Protein AF-0000000084494526 (afdb_homodimer)

Nearest PDB structures (foldseek):
  5gup-assembly1_V  TM=3.768E-01  e=6.529E+00  Sus scrofa
  5gup-assembly1_V  TM=3.031E-01  e=7.120E+00  Sus scrofa

Secondary structure (DSSP, 8-state):
----HHHHHHHHHHHHHHHHHHHHT-GGGGGG-SHHHHHHHHHHHHHHHHHHS--GGGHHHHHHHHHHHHHHHHTTT-TTS--SHHHHHHHHHHHHHHHHHHHS--HHHHHHHHHHHHHHHTHHHHHHHTTTTSHHHHHHHTTHHHHHHHHHHHHHH----/----HHHHHHHHHHHHHHHHHHHHT-GGGGGG-SHHHHHHHHHHHHHHHHHHS--GGGHHHHHHHHHHHHHHHHTTT-TTS--SHHHHHHHHHHHHHHHHHHHS--HHHHHHHHHHHHHHHTHHHHHHHTTTTSHHHHHHHTTHHHHHHHHHHHHHH----

Structure (mmCIF, N/CA/C/O backbone):
data_AF-0000000084494526-model_v1
#
loop_
_entity.id
_entity.type
_entity.pdbx_description
1 polymer 'LiaI-LiaF-like transmembrane region domain-containing protein'
#
loop_
_atom_site.group_PDB
_atom_site.id
_atom_site.type_symbol
_atom_site.label_atom_id
_atom_site.label_alt_id
_atom_site.label_comp_id
_atom_site.label_asym_id
_atom_site.label_entity_id
_atom_site.label_seq_id
_atom_site.pdbx_PDB_ins_code
_atom_site.Cartn_x
_atom_site.Cartn_y
_atom_site.Cartn_z
_atom_site.occupancy
_atom_site.B_iso_or_equiv
_atom_site.auth_seq_id
_atom_site.auth_comp_id
_atom_site.auth_asym_id
_atom_site.auth_atom_id
_atom_site.pdbx_PDB_model_num
ATOM 1 N N . MET A 1 1 ? -17.312 15.961 13.227 1 43.06 1 MET A N 1
ATOM 2 C CA . MET A 1 1 ? -16.453 15.031 12.492 1 43.06 1 MET A CA 1
ATOM 3 C C . MET A 1 1 ? -16.594 15.242 10.992 1 43.06 1 MET A C 1
ATOM 5 O O . MET A 1 1 ? -17.703 15.383 10.477 1 43.06 1 MET A O 1
ATOM 9 N N . LYS A 1 2 ? -15.609 15.711 10.227 1 54.38 2 LYS A N 1
ATOM 10 C CA . LYS A 1 2 ? -15.742 16.141 8.836 1 54.38 2 LYS A CA 1
ATOM 11 C C . LYS A 1 2 ? -16.391 15.062 7.984 1 54.38 2 LYS A C 1
ATOM 13 O O . LYS A 1 2 ? -16.5 13.906 8.406 1 54.38 2 LYS A O 1
ATOM 18 N N . ASN A 1 3 ? -16.828 15.312 6.707 1 66 3 ASN A N 1
ATOM 19 C CA . ASN A 1 3 ? -17.719 14.703 5.738 1 66 3 ASN A CA 1
ATOM 20 C C . ASN A 1 3 ? -17.266 13.305 5.344 1 66 3 ASN A C 1
ATOM 22 O O . ASN A 1 3 ? -16.609 13.133 4.312 1 66 3 ASN A O 1
ATOM 26 N N . GLN A 1 4 ? -17.391 12.359 6.367 1 81.81 4 GLN A N 1
ATOM 27 C CA . GLN A 1 4 ? -17.031 10.969 6.113 1 81.81 4 GLN A CA 1
ATOM 28 C C . GLN A 1 4 ? -18.109 10.273 5.281 1 81.81 4 GLN A C 1
ATOM 30 O O . GLN A 1 4 ? -18 9.086 4.98 1 81.81 4 GLN A O 1
ATOM 35 N N . ARG A 1 5 ? -19 11.016 4.902 1 83.75 5 ARG A N 1
ATOM 36 C CA . ARG A 1 5 ? -20.156 10.445 4.207 1 83.75 5 ARG A CA 1
ATOM 37 C C . ARG A 1 5 ? -19.75 9.867 2.855 1 83.75 5 ARG A C 1
ATOM 39 O O . ARG A 1 5 ? -20.172 8.773 2.488 1 83.75 5 ARG A O 1
ATOM 46 N N . PHE A 1 6 ? -18.969 10.641 2.25 1 84.31 6 PHE A N 1
ATOM 47 C CA . PHE A 1 6 ? -18.547 10.188 0.93 1 84.31 6 PHE A CA 1
ATOM 48 C C . PHE A 1 6 ? -17.656 8.945 1.038 1 84.31 6 PHE A C 1
ATOM 50 O O . PHE A 1 6 ? -17.781 8.016 0.237 1 84.31 6 PHE A O 1
ATOM 57 N N . PHE A 1 7 ? -16.828 8.93 2.027 1 91.69 7 PHE A N 1
ATOM 58 C CA . PHE A 1 7 ? -15.953 7.785 2.23 1 91.69 7 PHE A CA 1
ATOM 59 C C . PHE A 1 7 ? -16.75 6.523 2.52 1 91.69 7 PHE A C 1
ATOM 61 O O . PHE A 1 7 ? -16.562 5.496 1.867 1 91.69 7 PHE A O 1
ATOM 68 N N . LEU A 1 8 ? -17.688 6.609 3.371 1 89.25 8 LEU A N 1
ATOM 69 C CA . LEU A 1 8 ? -18.516 5.48 3.76 1 89.25 8 LEU A CA 1
ATOM 70 C C . LEU A 1 8 ? -19.391 5.023 2.594 1 89.25 8 LEU A C 1
ATOM 72 O O . LEU A 1 8 ? -19.562 3.82 2.377 1 89.25 8 LEU A O 1
ATOM 76 N N . GLY A 1 9 ? -19.891 6.016 1.988 1 91.19 9 GLY A N 1
ATOM 77 C CA . GLY A 1 9 ? -20.719 5.695 0.841 1 91.19 9 GLY A CA 1
ATOM 78 C C . GLY A 1 9 ? -19.984 4.914 -0.232 1 91.19 9 GLY A C 1
ATOM 79 O O . GLY A 1 9 ? -20.484 3.895 -0.714 1 91.19 9 GLY A O 1
ATOM 80 N N . ILE A 1 10 ? -18.828 5.312 -0.477 1 93.75 10 ILE A N 1
ATOM 81 C CA . ILE A 1 10 ? -18.031 4.676 -1.525 1 93.75 10 ILE A CA 1
ATOM 82 C C . ILE A 1 10 ? -17.641 3.266 -1.088 1 93.75 10 ILE A C 1
ATOM 84 O O . ILE A 1 10 ? -17.734 2.318 -1.871 1 93.75 10 ILE A O 1
ATOM 88 N N . ILE A 1 11 ? -17.234 3.117 0.102 1 94.12 11 ILE A N 1
ATOM 89 C CA . ILE A 1 11 ? -16.828 1.823 0.636 1 94.12 11 ILE A CA 1
ATOM 90 C C . ILE A 1 11 ? -18 0.852 0.601 1 94.12 11 ILE A C 1
ATOM 92 O O . ILE A 1 11 ? -17.875 -0.269 0.101 1 94.12 11 ILE A O 1
ATOM 96 N N . LEU A 1 12 ? -19.125 1.311 1.071 1 92.81 12 LEU A N 1
ATOM 97 C CA . LEU A 1 12 ? -20.281 0.445 1.183 1 92.81 12 LEU A CA 1
ATOM 98 C C . LEU A 1 12 ? -20.828 0.083 -0.197 1 92.81 12 LEU A C 1
ATOM 100 O O . LEU A 1 12 ? -21.094 -1.09 -0.478 1 92.81 12 LEU A O 1
ATOM 104 N N . ILE A 1 13 ? -20.922 1.037 -1.001 1 94.81 13 ILE A N 1
ATOM 105 C CA . ILE A 1 13 ? -21.422 0.79 -2.348 1 94.81 13 ILE A CA 1
ATOM 106 C C . ILE A 1 13 ? -20.422 -0.072 -3.119 1 94.81 13 ILE A C 1
ATOM 108 O O . ILE A 1 13 ? -20.812 -1.016 -3.811 1 94.81 13 ILE A O 1
ATOM 112 N N . GLY A 1 14 ? -19.188 0.248 -3.014 1 95.94 14 GLY A N 1
ATOM 113 C CA . GLY A 1 14 ? -18.156 -0.516 -3.697 1 95.94 14 GLY A CA 1
ATOM 114 C C . GLY A 1 14 ? -18.109 -1.974 -3.277 1 95.94 14 GLY A C 1
ATOM 115 O O . GLY A 1 14 ? -18.109 -2.869 -4.125 1 95.94 14 GLY A O 1
ATOM 116 N N . PHE A 1 15 ? -18.047 -2.207 -1.989 1 93.81 15 PHE A N 1
ATOM 117 C CA . PHE A 1 15 ? -18.016 -3.572 -1.474 1 93.81 15 PHE A CA 1
ATOM 118 C C . PHE A 1 15 ? -19.328 -4.297 -1.804 1 93.81 15 PHE A C 1
ATOM 120 O O . PHE A 1 15 ? -19.297 -5.473 -2.18 1 93.81 15 PHE A O 1
ATOM 127 N N . GLY A 1 16 ? -20.422 -3.648 -1.637 1 92.44 16 GLY A N 1
ATOM 128 C CA . GLY A 1 16 ? -21.703 -4.238 -1.999 1 92.44 16 GLY A CA 1
ATOM 129 C C . GLY A 1 16 ? -21.766 -4.656 -3.455 1 92.44 16 GLY A C 1
ATOM 130 O O . GLY A 1 16 ? -22.203 -5.766 -3.768 1 92.44 16 GLY A O 1
ATOM 131 N N . ALA A 1 17 ? -21.391 -3.756 -4.297 1 94.69 17 ALA A N 1
ATOM 132 C CA . ALA A 1 17 ? -21.391 -4.059 -5.727 1 94.69 17 ALA A CA 1
ATOM 133 C C . ALA A 1 17 ? -20.453 -5.223 -6.035 1 94.69 17 ALA A C 1
ATOM 135 O O . ALA A 1 17 ? -20.781 -6.094 -6.848 1 94.69 17 ALA A O 1
ATOM 136 N N . TYR A 1 18 ? -19.344 -5.23 -5.379 1 94.12 18 TYR A N 1
ATOM 137 C CA . TYR A 1 18 ? -18.375 -6.297 -5.559 1 94.12 18 TYR A CA 1
ATOM 138 C C . TYR A 1 18 ? -18.969 -7.652 -5.199 1 94.12 18 TYR A C 1
ATOM 140 O O . TYR A 1 18 ? -18.938 -8.586 -6.008 1 94.12 18 TYR A O 1
ATOM 148 N N . PHE A 1 19 ? -19.516 -7.766 -4.074 1 89.94 19 PHE A N 1
ATOM 149 C CA . PHE A 1 19 ? -20.016 -9.047 -3.607 1 89.94 19 PHE A CA 1
ATOM 150 C C . PHE A 1 19 ? -21.266 -9.445 -4.367 1 89.94 19 PHE A C 1
ATOM 152 O O . PHE A 1 19 ? -21.5 -10.633 -4.625 1 89.94 19 PHE A O 1
ATOM 159 N N . TYR A 1 20 ? -22.062 -8.453 -4.738 1 90.81 20 TYR A N 1
ATOM 160 C CA . TYR A 1 20 ? -23.25 -8.734 -5.539 1 90.81 20 TYR A CA 1
ATOM 161 C C . TYR A 1 20 ? -22.875 -9.312 -6.895 1 90.81 20 TYR A C 1
ATOM 163 O O . TYR A 1 20 ? -23.422 -10.32 -7.324 1 90.81 20 TYR A O 1
ATOM 171 N N . LEU A 1 21 ? -21.922 -8.766 -7.512 1 92.19 21 LEU A N 1
ATOM 172 C CA . LEU A 1 21 ? -21.469 -9.227 -8.82 1 92.19 21 LEU A CA 1
ATOM 173 C C . LEU A 1 21 ? -20.766 -10.57 -8.719 1 92.19 21 LEU A C 1
ATOM 175 O O . LEU A 1 21 ? -20.859 -11.398 -9.633 1 92.19 21 LEU A O 1
ATOM 179 N N . GLU A 1 22 ? -20.078 -10.742 -7.68 1 90.19 22 GLU A N 1
ATOM 180 C CA . GLU A 1 22 ? -19.391 -12.016 -7.465 1 90.19 22 GLU A CA 1
ATOM 181 C C . GLU A 1 22 ? -20.391 -13.164 -7.387 1 90.19 22 GLU A C 1
ATOM 183 O O . GLU A 1 22 ? -20.141 -14.25 -7.914 1 90.19 22 GLU A O 1
ATOM 188 N N . GLN A 1 23 ? -21.484 -12.938 -6.797 1 86.69 23 GLN A N 1
ATOM 189 C CA . GLN A 1 23 ? -22.516 -13.961 -6.637 1 86.69 23 GLN A CA 1
ATOM 190 C C . GLN A 1 23 ? -23.266 -14.211 -7.949 1 86.69 23 GLN A C 1
ATOM 192 O O . GLN A 1 23 ? -23.828 -15.289 -8.156 1 86.69 23 GLN A O 1
ATOM 197 N N . SER A 1 24 ? -23.297 -13.203 -8.844 1 88.06 24 SER A N 1
ATOM 198 C CA . SER A 1 24 ? -24.016 -13.328 -10.117 1 88.06 24 SER A CA 1
ATOM 199 C C . SER A 1 24 ? -23.297 -14.281 -11.055 1 88.06 24 SER A C 1
ATOM 201 O O . SER A 1 24 ? -23.859 -14.719 -12.062 1 88.06 24 SER A O 1
ATOM 203 N N . ASN A 1 25 ? -22.125 -14.664 -10.75 1 88.12 25 ASN A N 1
ATOM 204 C CA . ASN A 1 25 ? -21.344 -15.664 -11.469 1 88.12 25 ASN A CA 1
ATOM 205 C C . ASN A 1 25 ? -21.203 -15.305 -12.945 1 88.12 25 ASN A C 1
ATOM 207 O O . ASN A 1 25 ? -21.391 -16.156 -13.812 1 88.12 25 ASN A O 1
ATOM 211 N N . ILE A 1 26 ? -21.062 -14.102 -13.211 1 90.31 26 ILE A N 1
ATOM 212 C CA . ILE A 1 26 ? -20.766 -13.664 -14.57 1 90.31 26 ILE A CA 1
ATOM 213 C C . ILE A 1 26 ? -19.328 -14.07 -14.945 1 90.31 26 ILE A C 1
ATOM 215 O O . ILE A 1 26 ? -18.375 -13.602 -14.336 1 90.31 26 ILE A O 1
ATOM 219 N N . PRO A 1 27 ? -19.156 -14.859 -15.961 1 91.25 27 PRO A N 1
ATOM 220 C CA . PRO A 1 27 ? -17.859 -15.461 -16.281 1 91.25 27 PRO A CA 1
ATOM 221 C C . PRO A 1 27 ? -16.781 -14.422 -16.578 1 91.25 27 PRO A C 1
ATOM 223 O O . PRO A 1 27 ? -15.648 -14.539 -16.125 1 91.25 27 PRO A O 1
ATOM 226 N N . VAL A 1 28 ? -17.094 -13.406 -17.344 1 89.75 28 VAL A N 1
ATOM 227 C CA . VAL A 1 28 ? -16.125 -12.414 -17.797 1 89.75 28 VAL A CA 1
ATOM 228 C C . VAL A 1 28 ? -15.57 -11.648 -16.594 1 89.75 28 VAL A C 1
ATOM 230 O O . VAL A 1 28 ? -14.43 -11.18 -16.609 1 89.75 28 VAL A O 1
ATOM 233 N N . LEU A 1 29 ? -16.281 -11.602 -15.445 1 91.38 29 LEU A N 1
ATOM 234 C CA . LEU A 1 29 ? -15.906 -10.797 -14.289 1 91.38 29 LEU A CA 1
ATOM 235 C C . LEU A 1 29 ? -15.25 -11.656 -13.219 1 91.38 29 LEU A C 1
ATOM 237 O O . LEU A 1 29 ? -14.672 -11.133 -12.266 1 91.38 29 LEU A O 1
ATOM 241 N N . GLN A 1 30 ? -15.172 -12.898 -13.43 1 88.94 30 GLN A N 1
ATOM 242 C CA . GLN A 1 30 ? -14.742 -13.836 -12.398 1 88.94 30 GLN A CA 1
ATOM 243 C C . GLN A 1 30 ? -13.281 -13.602 -12.016 1 88.94 30 GLN A C 1
ATOM 245 O O . GLN A 1 30 ? -12.938 -13.648 -10.828 1 88.94 30 GLN A O 1
ATOM 250 N N . PRO A 1 31 ? -12.484 -13.211 -12.984 1 88.88 31 PRO A N 1
ATOM 251 C CA . PRO A 1 31 ? -11.078 -13.023 -12.625 1 88.88 31 PRO A CA 1
ATOM 252 C C . PRO A 1 31 ? -10.844 -11.781 -11.766 1 88.88 31 PRO A C 1
ATOM 254 O O . PRO A 1 31 ? -9.789 -11.641 -11.156 1 88.88 31 PRO A O 1
ATOM 257 N N . TYR A 1 32 ? -11.781 -10.984 -11.68 1 90.94 32 TYR A N 1
ATOM 258 C CA . TYR A 1 32 ? -11.617 -9.695 -11.016 1 90.94 32 TYR A CA 1
ATOM 259 C C . TYR A 1 32 ? -12.148 -9.742 -9.594 1 90.94 32 TYR A C 1
ATOM 261 O O . TYR A 1 32 ? -12.016 -8.773 -8.836 1 90.94 32 TYR A O 1
ATOM 269 N N . PHE A 1 33 ? -12.664 -10.852 -9.203 1 90.69 33 PHE A N 1
ATOM 270 C CA . PHE A 1 33 ? -13.164 -10.984 -7.84 1 90.69 33 PHE A CA 1
ATOM 271 C C . PHE A 1 33 ? -12.078 -11.523 -6.914 1 90.69 33 PHE A C 1
ATOM 273 O O . PHE A 1 33 ? -12.219 -12.617 -6.352 1 90.69 33 PHE A O 1
ATOM 280 N N . THR A 1 34 ? -11.031 -10.766 -6.82 1 89.88 34 THR A N 1
ATOM 281 C CA . THR A 1 34 ? -9.867 -11.047 -5.98 1 89.88 34 THR A CA 1
ATOM 282 C C . THR A 1 34 ? -9.547 -9.852 -5.09 1 89.88 34 THR A C 1
ATOM 284 O O . THR A 1 34 ? -10.211 -8.82 -5.156 1 89.88 34 THR A O 1
ATOM 287 N N . TRP A 1 35 ? -8.57 -10 -4.27 1 89.44 35 TRP A N 1
ATOM 288 C CA . TRP A 1 35 ? -8.25 -9.016 -3.234 1 89.44 35 TRP A CA 1
ATOM 289 C C . TRP A 1 35 ? -7.844 -7.684 -3.854 1 89.44 35 TRP A C 1
ATOM 291 O O . TRP A 1 35 ? -8.172 -6.621 -3.32 1 89.44 35 TRP A O 1
ATOM 301 N N . PRO A 1 36 ? -7.211 -7.602 -4.945 1 94.62 36 PRO A N 1
ATOM 302 C CA . PRO A 1 36 ? -6.82 -6.309 -5.512 1 94.62 36 PRO A CA 1
ATOM 303 C C . PRO A 1 36 ? -8.023 -5.41 -5.816 1 94.62 36 PRO A C 1
ATOM 305 O O . PRO A 1 36 ? -7.922 -4.188 -5.711 1 94.62 36 PRO A O 1
ATOM 308 N N . SER A 1 37 ? -9.133 -6.008 -6.238 1 95.44 37 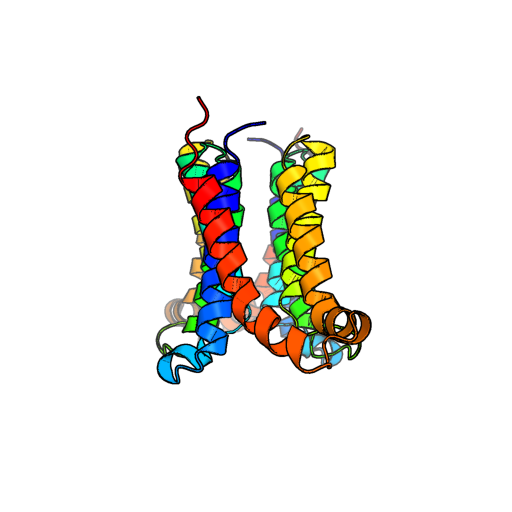SER A N 1
ATOM 309 C CA . SER A 1 37 ? -10.328 -5.23 -6.535 1 95.44 37 SER A CA 1
ATOM 310 C C . SER A 1 37 ? -10.828 -4.492 -5.297 1 95.44 37 SER A C 1
ATOM 312 O O . SER A 1 37 ? -11.25 -3.336 -5.387 1 95.44 37 SER A O 1
ATOM 314 N N . LEU A 1 38 ? -10.75 -5.105 -4.223 1 94.31 38 LEU A N 1
ATOM 315 C CA . LEU A 1 38 ? -11.188 -4.484 -2.979 1 94.31 38 LEU A CA 1
ATOM 316 C C . LEU A 1 38 ? -10.242 -3.369 -2.559 1 94.31 38 LEU A C 1
ATOM 318 O O . LEU A 1 38 ? -10.672 -2.352 -2.012 1 94.31 38 LEU A O 1
ATOM 322 N N . LEU A 1 39 ? -9.008 -3.586 -2.812 1 95.56 39 LEU A N 1
ATOM 323 C CA . LEU A 1 39 ? -8.023 -2.541 -2.549 1 95.56 39 LEU A CA 1
ATOM 324 C C . LEU A 1 39 ? -8.32 -1.297 -3.379 1 95.56 39 LEU A C 1
ATOM 326 O O . LEU A 1 39 ? -8.203 -0.173 -2.883 1 95.56 39 LEU A O 1
ATOM 330 N N . ILE A 1 40 ? -8.68 -1.546 -4.598 1 97.44 40 ILE A N 1
ATOM 331 C CA . ILE A 1 40 ? -9 -0.436 -5.492 1 97.44 40 ILE A CA 1
ATOM 332 C C . ILE A 1 40 ? -10.203 0.332 -4.957 1 97.44 40 ILE A C 1
ATOM 334 O O . ILE A 1 40 ? -10.203 1.564 -4.938 1 97.44 40 ILE A O 1
ATOM 338 N N . ILE A 1 41 ? -11.164 -0.347 -4.488 1 96.94 41 ILE A N 1
ATOM 339 C CA . ILE A 1 41 ? -12.359 0.284 -3.938 1 96.94 41 ILE A CA 1
ATOM 340 C C . ILE A 1 41 ? -11.977 1.173 -2.756 1 96.94 41 ILE A C 1
ATOM 342 O O . ILE A 1 41 ? -12.383 2.334 -2.688 1 96.94 41 ILE A O 1
ATOM 346 N N . ILE A 1 42 ? -11.188 0.636 -1.863 1 96.69 42 ILE A N 1
ATOM 347 C CA . ILE A 1 42 ? -10.75 1.382 -0.689 1 96.69 42 ILE A CA 1
ATOM 348 C C . ILE A 1 42 ? -9.898 2.574 -1.126 1 96.69 42 ILE A C 1
ATOM 350 O O . ILE A 1 42 ? -10.062 3.682 -0.608 1 96.69 42 ILE A O 1
ATOM 354 N N . GLY A 1 43 ? -9.016 2.338 -2.041 1 97.94 43 GLY A N 1
ATOM 355 C CA . GLY A 1 43 ? -8.172 3.404 -2.555 1 97.94 43 GLY A CA 1
ATOM 356 C C . GLY A 1 43 ? -8.961 4.551 -3.16 1 97.94 43 GLY A C 1
ATOM 357 O O . GLY A 1 43 ? -8.664 5.719 -2.902 1 97.94 43 GLY A O 1
ATOM 358 N N . VAL A 1 44 ? -9.922 4.238 -3.934 1 97.56 44 VAL A N 1
ATOM 359 C CA . VAL A 1 44 ? -10.773 5.25 -4.555 1 97.56 44 VAL A CA 1
ATOM 360 C C . VAL A 1 44 ? -11.508 6.039 -3.477 1 97.56 44 VAL A C 1
ATOM 362 O O . VAL A 1 44 ? -11.656 7.258 -3.584 1 97.56 44 VAL A O 1
ATOM 365 N N . ALA A 1 45 ? -11.945 5.348 -2.461 1 96.19 45 ALA A N 1
ATOM 366 C CA . ALA A 1 45 ? -12.602 6.027 -1.347 1 96.19 45 ALA A CA 1
ATOM 367 C C . ALA A 1 45 ? -11.656 7.031 -0.688 1 96.19 45 ALA A C 1
ATOM 369 O O . ALA A 1 45 ? -12.055 8.164 -0.393 1 96.19 45 ALA A O 1
ATOM 370 N N . PHE A 1 46 ? -10.461 6.621 -0.551 1 96.75 46 PHE A N 1
ATOM 371 C CA . PHE A 1 46 ? -9.469 7.512 0.044 1 96.75 46 PHE A CA 1
ATOM 372 C C . PHE A 1 46 ? -9.195 8.703 -0.867 1 96.75 46 PHE A C 1
ATOM 374 O O . PHE A 1 46 ? -9.016 9.828 -0.391 1 96.75 46 PHE A O 1
ATOM 381 N N . LEU A 1 47 ? -9.133 8.43 -2.131 1 96.94 47 LEU A N 1
ATOM 382 C CA . LEU A 1 47 ? -8.883 9.508 -3.078 1 96.94 47 LEU A CA 1
ATOM 383 C C . LEU A 1 47 ? -10.023 10.523 -3.062 1 96.94 47 LEU A C 1
ATOM 385 O O . LEU A 1 47 ? -9.781 11.734 -3.125 1 96.94 47 LEU A O 1
ATOM 389 N N . PHE A 1 48 ? -11.156 10.031 -2.98 1 94.62 48 PHE A N 1
ATOM 390 C CA . PHE A 1 48 ? -12.297 10.93 -2.895 1 94.62 48 PHE A CA 1
ATOM 391 C C . PHE A 1 48 ? -12.266 11.719 -1.59 1 94.62 48 PHE A C 1
ATOM 393 O O . PHE A 1 48 ? -12.625 12.898 -1.562 1 94.62 48 PHE A O 1
ATOM 400 N N . GLN A 1 49 ? -11.867 11.023 -0.555 1 91.5 49 GLN A N 1
ATOM 401 C CA . GLN A 1 49 ? -11.727 11.719 0.721 1 91.5 49 GLN A CA 1
ATOM 402 C C . GLN A 1 49 ? -10.656 12.805 0.639 1 91.5 49 GLN A C 1
ATOM 404 O O . GLN A 1 49 ? -10.844 13.906 1.168 1 91.5 49 GLN A O 1
ATOM 409 N N . GLY A 1 50 ? -9.594 12.516 0.029 1 93.5 50 GLY A N 1
ATOM 410 C CA . GLY A 1 50 ? -8.5 13.461 -0.124 1 93.5 50 GLY A CA 1
ATOM 411 C C . GLY A 1 50 ? -8.875 14.695 -0.92 1 93.5 50 GLY A C 1
ATOM 412 O O . GLY A 1 50 ? -8.719 15.82 -0.443 1 93.5 50 GLY A O 1
ATOM 413 N N . TYR A 1 51 ? -9.438 14.477 -2.074 1 94.31 51 TYR A N 1
ATOM 414 C CA . TYR A 1 51 ? -9.727 15.594 -2.965 1 94.31 51 TYR A CA 1
ATOM 415 C C . TYR A 1 51 ? -11.094 16.188 -2.654 1 94.31 51 TYR A C 1
ATOM 417 O O . TYR A 1 51 ? -11.258 17.422 -2.648 1 94.31 51 TYR A O 1
ATOM 425 N N . GLY A 1 52 ? -12.039 15.438 -2.379 1 90.81 52 GLY A N 1
ATOM 426 C CA . GLY A 1 52 ? -13.398 15.891 -2.16 1 90.81 52 GLY A CA 1
ATOM 427 C C . GLY A 1 52 ? -13.609 16.516 -0.796 1 90.81 52 GLY A C 1
ATOM 428 O O . GLY A 1 52 ? -14.258 17.562 -0.682 1 90.81 52 GLY A O 1
ATOM 429 N N . ALA A 1 53 ? -13.102 15.883 0.255 1 89.25 53 ALA A N 1
ATOM 430 C CA . ALA A 1 53 ? -13.266 16.375 1.618 1 89.25 53 ALA A CA 1
ATOM 431 C C . ALA A 1 53 ? -12.055 17.203 2.045 1 89.25 53 ALA A C 1
ATOM 433 O O . ALA A 1 53 ? -11.922 17.562 3.217 1 89.25 53 ALA A O 1
ATOM 434 N N . LYS A 1 54 ? -11.094 17.344 1.139 1 92.44 54 LYS A N 1
ATOM 435 C CA . LYS A 1 54 ? -9.914 18.172 1.323 1 92.44 54 LYS A CA 1
ATOM 436 C C . LYS A 1 54 ? -9.031 17.641 2.447 1 92.44 54 LYS A C 1
ATOM 438 O O . LYS A 1 54 ? -8.406 18.422 3.172 1 92.44 54 LYS A O 1
ATOM 443 N N . GLU A 1 55 ? -9.172 16.359 2.744 1 91.81 55 GLU A N 1
ATOM 444 C CA . GLU A 1 55 ? -8.195 15.68 3.596 1 91.81 55 GLU A CA 1
ATOM 445 C C . GLU A 1 55 ? -7.012 15.164 2.781 1 91.81 55 GLU A C 1
ATOM 447 O O . GLU A 1 55 ? -6.895 13.961 2.537 1 91.81 55 GLU A O 1
ATOM 452 N N . TYR A 1 56 ? -6.176 16.016 2.527 1 94.38 56 TYR A N 1
ATOM 453 C CA . TYR A 1 56 ? -5.191 15.836 1.468 1 94.38 56 TYR A CA 1
ATOM 454 C C . TYR A 1 56 ? -4.211 14.719 1.823 1 94.38 56 TYR A C 1
ATOM 456 O O . TYR A 1 56 ? -3.654 14.07 0.936 1 94.38 56 TYR A O 1
ATOM 464 N N . HIS A 1 57 ? -4.074 14.406 3.07 1 93.19 57 HIS A N 1
ATOM 465 C CA . HIS A 1 57 ? -3.152 13.352 3.469 1 93.19 57 HIS A CA 1
ATOM 466 C C . HIS A 1 57 ? -3.713 11.977 3.137 1 93.19 57 HIS A C 1
ATOM 468 O O . HIS A 1 57 ? -2.99 10.977 3.184 1 93.19 57 HIS A O 1
ATOM 474 N N . ALA A 1 58 ? -4.953 11.969 2.697 1 94.5 58 ALA A N 1
ATOM 475 C CA . ALA A 1 58 ? -5.578 10.719 2.273 1 94.5 58 ALA A CA 1
ATOM 476 C C . ALA A 1 58 ? -5.207 10.383 0.832 1 94.5 58 ALA A C 1
ATOM 478 O O . ALA A 1 58 ? -5.441 9.266 0.37 1 94.5 58 ALA A O 1
ATOM 479 N N . ILE A 1 59 ? -4.547 11.242 0.195 1 97.06 59 ILE A N 1
ATOM 480 C CA . ILE A 1 59 ? -4.203 11.062 -1.211 1 97.06 59 ILE A CA 1
ATOM 481 C C . ILE A 1 59 ? -3.139 9.977 -1.348 1 97.06 59 ILE A C 1
ATOM 483 O O . ILE A 1 59 ? -3.25 9.094 -2.201 1 97.06 59 ILE A O 1
ATOM 487 N N . LEU A 1 60 ? -2.188 10 -0.46 1 97.12 60 LEU A N 1
ATOM 488 C CA . LEU A 1 60 ? -1.089 9.047 -0.56 1 97.12 60 LEU A CA 1
ATOM 489 C C . LEU A 1 60 ? -1.587 7.625 -0.351 1 97.12 60 LEU A C 1
ATOM 491 O O . LEU A 1 60 ? -1.389 6.762 -1.209 1 97.12 60 LEU A O 1
ATOM 495 N N . PRO A 1 61 ? -2.307 7.355 0.716 1 96.62 61 PRO A N 1
ATOM 496 C CA . PRO A 1 61 ? -2.82 5.988 0.838 1 96.62 61 PRO A CA 1
ATOM 497 C C . PRO A 1 61 ? -3.799 5.625 -0.275 1 96.62 61 PRO A C 1
ATOM 499 O O . PRO A 1 61 ? -3.855 4.469 -0.699 1 96.62 61 PRO A O 1
ATOM 502 N N . GLY A 1 62 ? -4.543 6.57 -0.752 1 97.88 62 GLY A N 1
ATOM 503 C CA . GLY A 1 62 ? -5.438 6.324 -1.874 1 97.88 62 GLY A CA 1
ATOM 504 C C . GLY A 1 62 ? -4.707 5.875 -3.127 1 97.88 62 GLY A C 1
ATOM 505 O O . GLY A 1 62 ? -5.117 4.914 -3.779 1 97.88 62 GLY A O 1
ATOM 506 N N . VAL A 1 63 ? -3.629 6.539 -3.42 1 98.19 63 VAL A N 1
ATOM 507 C CA . VAL A 1 63 ? -2.855 6.223 -4.617 1 98.19 63 VAL A CA 1
ATOM 508 C C . VAL A 1 63 ? -2.143 4.887 -4.43 1 98.19 63 VAL A C 1
ATOM 510 O O . VAL A 1 63 ? -2.08 4.074 -5.359 1 98.19 63 VAL A O 1
ATOM 513 N N . ILE A 1 64 ? -1.661 4.672 -3.266 1 97.62 64 ILE A N 1
ATOM 514 C CA . ILE A 1 64 ? -0.958 3.43 -2.975 1 97.62 64 ILE A CA 1
ATOM 515 C C . ILE A 1 64 ? -1.904 2.246 -3.16 1 97.62 64 ILE A C 1
ATOM 517 O O . ILE A 1 64 ? -1.595 1.305 -3.895 1 97.62 64 ILE A O 1
ATOM 521 N N . LEU A 1 65 ? -3.066 2.359 -2.584 1 97.81 65 LEU A N 1
ATOM 522 C CA . LEU A 1 65 ? -4.008 1.246 -2.607 1 97.81 65 LEU A CA 1
ATOM 523 C C . LEU A 1 65 ? -4.578 1.045 -4.008 1 97.81 65 LEU A C 1
ATOM 525 O O . LEU A 1 65 ? -4.629 -0.082 -4.508 1 97.81 65 LEU A O 1
ATOM 529 N N . THR A 1 66 ? -4.98 2.156 -4.645 1 98.25 66 THR A N 1
ATOM 530 C CA . THR A 1 66 ? -5.516 2.061 -5.996 1 98.25 66 THR A CA 1
ATOM 531 C C . THR A 1 66 ? -4.445 1.565 -6.969 1 98.25 66 THR A C 1
ATOM 533 O O . THR A 1 66 ? -4.703 0.676 -7.781 1 98.25 66 THR A O 1
ATOM 536 N N . GLY A 1 67 ? -3.277 2.102 -6.844 1 97.5 67 GLY A N 1
ATOM 537 C CA . GLY A 1 67 ? -2.18 1.734 -7.727 1 97.5 67 GLY A CA 1
ATOM 538 C C . GLY A 1 67 ? -1.757 0.285 -7.578 1 97.5 67 GLY A C 1
ATOM 539 O O . GLY A 1 67 ? -1.582 -0.419 -8.578 1 97.5 67 GLY A O 1
ATOM 540 N N . PHE A 1 68 ? -1.573 -0.163 -6.332 1 96.12 68 PHE A N 1
ATOM 541 C CA . PHE A 1 68 ? -1.203 -1.552 -6.09 1 96.12 68 PHE A CA 1
ATOM 542 C C . PHE A 1 68 ? -2.285 -2.498 -6.602 1 96.12 68 PHE A C 1
ATOM 544 O O . PHE A 1 68 ? -1.982 -3.502 -7.246 1 96.12 68 PHE A O 1
ATOM 551 N N . GLY A 1 69 ? -3.523 -2.186 -6.305 1 95.56 69 GLY A N 1
ATOM 552 C CA . GLY A 1 69 ? -4.613 -2.996 -6.82 1 95.56 69 GLY A CA 1
ATOM 553 C C . GLY A 1 69 ? -4.598 -3.131 -8.328 1 95.56 69 GLY A C 1
ATOM 554 O O . GLY A 1 69 ? -4.715 -4.238 -8.859 1 95.56 69 GLY A O 1
ATOM 555 N N . LEU A 1 70 ? -4.461 -2.053 -9.008 1 95.94 70 LEU A N 1
ATOM 556 C CA . LEU A 1 70 ? -4.422 -2.053 -10.461 1 95.94 70 LEU A CA 1
ATOM 557 C C . LEU A 1 70 ? -3.236 -2.865 -10.977 1 95.94 70 LEU A C 1
ATOM 559 O O . LEU A 1 70 ? -3.367 -3.623 -11.938 1 95.94 70 LEU A O 1
ATOM 563 N N . HIS A 1 71 ? -2.094 -2.707 -10.328 1 94.31 71 HIS A N 1
ATOM 564 C CA . HIS A 1 71 ? -0.892 -3.428 -10.727 1 94.31 71 HIS A CA 1
ATOM 565 C C . HIS A 1 71 ? -1.114 -4.938 -10.688 1 94.31 71 HIS A C 1
ATOM 567 O O . HIS A 1 71 ? -0.75 -5.648 -11.625 1 94.31 71 HIS A O 1
ATOM 573 N N . PHE A 1 72 ? -1.783 -5.402 -9.68 1 92.88 72 PHE A N 1
ATOM 574 C CA . PHE A 1 72 ? -1.938 -6.844 -9.508 1 92.88 72 PHE A CA 1
ATOM 575 C C . PHE A 1 72 ? -2.984 -7.395 -10.469 1 92.88 72 PHE A C 1
ATOM 577 O O . PHE A 1 72 ? -2.996 -8.594 -10.758 1 92.88 72 PHE A O 1
ATOM 584 N N . HIS A 1 73 ? -3.842 -6.523 -10.961 1 92.88 73 HIS A N 1
ATOM 585 C CA . HIS A 1 73 ? -4.789 -6.973 -11.969 1 92.88 73 HIS A CA 1
ATOM 586 C C . HIS A 1 73 ? -4.148 -7.008 -13.352 1 92.88 73 HIS A C 1
ATOM 588 O O . HIS A 1 73 ? -4.504 -7.84 -14.188 1 92.88 73 HIS A O 1
ATOM 594 N N . VAL A 1 74 ? -3.104 -6.203 -13.539 1 91.56 74 VAL A N 1
ATOM 595 C CA . VAL A 1 74 ? -2.615 -5.988 -14.898 1 91.56 74 VAL A CA 1
ATOM 596 C C . VAL A 1 74 ? -1.322 -6.773 -15.109 1 91.56 74 VAL A C 1
ATOM 598 O O . VAL A 1 74 ? -1.024 -7.199 -16.234 1 91.56 74 VAL A O 1
ATOM 601 N N . VAL A 1 75 ? -0.545 -6.996 -14.125 1 87.5 75 VAL A N 1
ATOM 602 C CA . VAL A 1 75 ? 0.814 -7.52 -14.219 1 87.5 75 VAL A CA 1
ATOM 603 C C . VAL A 1 75 ? 0.805 -8.859 -14.961 1 87.5 75 VAL A C 1
ATOM 605 O O . VAL A 1 75 ? 1.703 -9.141 -15.758 1 87.5 75 VAL A O 1
ATOM 608 N N . ASN A 1 76 ? -0.195 -9.703 -14.922 1 81.31 76 ASN A N 1
ATOM 609 C CA . ASN A 1 76 ? -0.206 -11 -15.602 1 81.31 76 ASN A CA 1
ATOM 610 C C . ASN A 1 76 ? -1.144 -10.992 -16.797 1 81.31 76 ASN A C 1
ATOM 612 O O . ASN A 1 76 ? -1.353 -12.031 -17.438 1 81.31 76 ASN A O 1
ATOM 616 N N . ARG A 1 77 ? -1.565 -9.805 -17.109 1 85.19 77 ARG A N 1
ATOM 617 C CA . ARG A 1 77 ? -2.525 -9.75 -18.203 1 85.19 77 ARG A CA 1
ATOM 618 C C . ARG A 1 77 ? -1.982 -8.93 -19.359 1 85.19 77 ARG A C 1
ATOM 620 O O . ARG A 1 77 ? -2.283 -9.211 -20.531 1 85.19 77 ARG A O 1
ATOM 627 N N . LEU A 1 78 ? -1.188 -7.949 -18.969 1 84.31 78 LEU A N 1
ATOM 628 C CA . LEU A 1 78 ? -0.599 -7.082 -19.984 1 84.31 78 LEU A CA 1
ATOM 629 C C . LEU A 1 78 ? 0.894 -7.359 -20.125 1 84.31 78 LEU A C 1
ATOM 631 O O . LEU A 1 78 ? 1.655 -7.211 -19.172 1 84.31 78 LEU A O 1
ATOM 635 N N . GLU A 1 79 ? 1.295 -7.727 -21.219 1 82.88 79 GLU A N 1
ATOM 636 C CA . GLU A 1 79 ? 2.682 -8.094 -21.484 1 82.88 79 GLU A CA 1
ATOM 637 C C . GLU A 1 79 ? 3.615 -6.902 -21.312 1 82.88 79 GLU A C 1
ATOM 639 O O . GLU A 1 79 ? 4.75 -7.051 -20.859 1 82.88 79 GLU A O 1
ATOM 644 N N . ILE A 1 80 ? 3.107 -5.793 -21.578 1 81.12 80 ILE A N 1
ATOM 645 C CA . ILE A 1 80 ? 3.945 -4.598 -21.562 1 81.12 80 ILE A CA 1
ATOM 646 C C . ILE A 1 80 ? 4.168 -4.148 -20.109 1 81.12 80 ILE A C 1
ATOM 648 O O . ILE A 1 80 ? 5.141 -3.447 -19.828 1 81.12 80 ILE A O 1
ATOM 652 N N . TRP A 1 81 ? 3.363 -4.605 -19.25 1 83.69 81 TRP A N 1
ATOM 653 C CA . TRP A 1 81 ? 3.445 -4.172 -17.859 1 83.69 81 TRP A CA 1
ATOM 654 C C . TRP A 1 81 ? 4.508 -4.965 -17.109 1 83.69 81 TRP A C 1
ATOM 656 O O . TRP A 1 81 ? 4.387 -6.184 -16.953 1 83.69 81 TRP A O 1
ATOM 666 N N . PRO A 1 82 ? 5.504 -4.176 -16.688 1 79.75 82 PRO A N 1
ATOM 667 C CA . PRO A 1 82 ? 6.602 -4.891 -16.031 1 79.75 82 PRO A CA 1
ATOM 668 C C . PRO A 1 82 ? 6.219 -5.418 -14.648 1 79.75 82 PRO A C 1
ATOM 670 O O . PRO A 1 82 ? 5.531 -4.73 -13.883 1 79.75 82 PRO A O 1
ATOM 673 N N . ASP A 1 83 ? 6.535 -6.645 -14.438 1 80.44 83 ASP A N 1
ATOM 674 C CA . ASP A 1 83 ? 6.43 -7.215 -13.102 1 80.44 83 ASP A CA 1
ATOM 675 C C . ASP A 1 83 ? 7.691 -6.93 -12.281 1 80.44 83 ASP A C 1
ATOM 677 O O . ASP A 1 83 ? 8.508 -7.828 -12.055 1 80.44 83 ASP A O 1
ATOM 681 N N . HIS A 1 84 ? 7.82 -5.617 -11.945 1 81 84 HIS A N 1
ATOM 682 C CA . HIS A 1 84 ? 9.031 -5.117 -11.312 1 81 84 HIS A CA 1
ATOM 683 C C . HIS A 1 84 ? 8.703 -4.184 -10.148 1 81 84 HIS A C 1
ATOM 685 O O . HIS A 1 84 ? 7.664 -3.512 -10.164 1 81 84 HIS A O 1
ATOM 691 N N . ILE A 1 85 ? 9.555 -4.238 -9.219 1 83.94 85 ILE A N 1
ATOM 692 C CA . ILE A 1 85 ? 9.422 -3.412 -8.023 1 83.94 85 ILE A CA 1
ATOM 693 C C . ILE A 1 85 ? 9.344 -1.939 -8.422 1 83.94 85 ILE A C 1
ATOM 695 O O . ILE A 1 85 ? 8.727 -1.132 -7.719 1 83.94 85 ILE A O 1
ATOM 699 N N . GLY A 1 86 ? 9.883 -1.672 -9.461 1 90.75 86 GLY A N 1
ATOM 700 C CA . GLY A 1 86 ? 9.898 -0.299 -9.938 1 90.75 86 GLY A CA 1
ATOM 701 C C . GLY A 1 86 ? 8.508 0.302 -10.07 1 90.75 86 GLY A C 1
ATOM 702 O O . GLY A 1 86 ? 8.328 1.504 -9.867 1 90.75 86 GLY A O 1
ATOM 703 N N . ILE A 1 87 ? 7.594 -0.517 -10.422 1 92.81 87 ILE A N 1
ATOM 704 C CA . ILE A 1 87 ? 6.23 -0.026 -10.602 1 92.81 87 ILE A CA 1
ATOM 705 C C . ILE A 1 87 ? 5.641 0.364 -9.242 1 92.81 87 ILE A C 1
ATOM 707 O O . ILE A 1 87 ? 4.926 1.362 -9.133 1 92.81 87 ILE A O 1
ATOM 711 N N . PHE A 1 88 ? 5.914 -0.361 -8.227 1 94.75 88 PHE A N 1
ATOM 712 C CA . PHE A 1 88 ? 5.422 -0.044 -6.895 1 94.75 88 PHE A CA 1
ATOM 713 C C . PHE A 1 88 ? 6.012 1.269 -6.395 1 94.75 88 PHE A C 1
ATOM 715 O O . PHE A 1 88 ? 5.305 2.092 -5.812 1 94.75 88 PHE A O 1
ATOM 722 N N . ILE A 1 89 ? 7.215 1.407 -6.645 1 95.25 89 ILE A N 1
ATOM 723 C CA . ILE A 1 89 ? 7.91 2.619 -6.227 1 95.25 89 ILE A CA 1
ATOM 724 C C . ILE A 1 89 ? 7.41 3.811 -7.039 1 95.25 89 ILE A C 1
ATOM 726 O O . ILE A 1 89 ? 7.289 4.922 -6.516 1 95.25 89 ILE A O 1
ATOM 730 N N . LEU A 1 90 ? 7.141 3.564 -8.281 1 96.31 90 LEU A N 1
ATOM 731 C CA . LEU A 1 90 ? 6.57 4.605 -9.125 1 96.31 90 LEU A CA 1
ATOM 732 C C . LEU A 1 90 ? 5.215 5.062 -8.586 1 96.31 90 LEU A C 1
ATOM 734 O O . LEU A 1 90 ? 4.934 6.262 -8.539 1 96.31 90 LEU A O 1
ATOM 738 N N . ILE A 1 91 ? 4.422 4.125 -8.195 1 97.25 91 ILE A N 1
ATOM 739 C CA . ILE A 1 91 ? 3.111 4.418 -7.625 1 97.25 91 ILE A CA 1
ATOM 740 C C . ILE A 1 91 ? 3.273 5.258 -6.359 1 97.25 91 ILE A C 1
ATOM 742 O O . ILE A 1 91 ? 2.547 6.23 -6.156 1 97.25 91 ILE A O 1
ATOM 746 N N . LEU A 1 92 ? 4.188 4.855 -5.535 1 97 92 LEU A N 1
ATOM 747 C CA . LEU A 1 92 ? 4.488 5.605 -4.324 1 97 92 LEU A CA 1
ATOM 748 C C . LEU A 1 92 ? 4.914 7.031 -4.656 1 97 92 LEU A C 1
ATOM 750 O O . LEU A 1 92 ? 4.449 7.988 -4.031 1 97 92 LEU A O 1
ATOM 754 N N . ALA A 1 93 ? 5.738 7.207 -5.637 1 97.62 93 ALA A N 1
ATOM 755 C CA . ALA A 1 93 ? 6.199 8.516 -6.082 1 97.62 93 ALA A CA 1
ATOM 756 C C . ALA A 1 93 ? 5.031 9.375 -6.559 1 97.62 93 ALA A C 1
ATOM 758 O O . ALA A 1 93 ? 4.922 10.547 -6.184 1 97.62 93 ALA A O 1
ATOM 759 N N . LEU A 1 94 ? 4.258 8.766 -7.352 1 97.88 94 LEU A N 1
ATOM 760 C CA . LEU A 1 94 ? 3.09 9.469 -7.867 1 97.88 94 LEU A CA 1
ATOM 761 C C . LEU A 1 94 ? 2.188 9.93 -6.727 1 97.88 94 LEU A C 1
ATOM 763 O O . LEU A 1 94 ? 1.686 11.055 -6.746 1 97.88 94 LEU A O 1
ATOM 767 N N . GLY A 1 95 ? 1.972 9.039 -5.754 1 97.88 95 GLY A N 1
ATOM 768 C CA . GLY A 1 95 ? 1.155 9.398 -4.605 1 97.88 95 GLY A CA 1
ATOM 769 C C . GLY A 1 95 ? 1.71 10.578 -3.824 1 97.88 95 GLY A C 1
ATOM 770 O O . GLY A 1 95 ? 0.965 11.484 -3.438 1 97.88 95 GLY A O 1
ATOM 771 N N . LEU A 1 96 ? 2.955 10.578 -3.604 1 97.06 96 LEU A N 1
ATOM 772 C CA . LEU A 1 96 ? 3.605 11.648 -2.855 1 97.06 96 LEU A CA 1
ATOM 773 C C . LEU A 1 96 ? 3.553 12.961 -3.625 1 97.06 96 LEU A C 1
ATOM 775 O O . LEU A 1 96 ? 3.305 14.016 -3.041 1 97.06 96 LEU A O 1
ATOM 779 N N . LEU A 1 97 ? 3.746 12.883 -4.891 1 97.38 97 LEU A N 1
ATOM 780 C CA . LEU A 1 97 ? 3.75 14.086 -5.715 1 97.38 97 LEU A CA 1
ATOM 781 C C . LEU A 1 97 ? 2.348 14.672 -5.824 1 97.38 97 LEU A C 1
ATOM 783 O O . LEU A 1 97 ? 2.178 15.898 -5.816 1 97.38 97 LEU A O 1
ATOM 787 N N . LEU A 1 98 ? 1.405 13.828 -5.93 1 97.19 98 LEU A N 1
ATOM 788 C CA . LEU A 1 98 ? 0.025 14.297 -5.969 1 97.19 98 LEU A CA 1
ATOM 789 C C . LEU A 1 98 ? -0.371 14.938 -4.645 1 97.19 98 LEU A C 1
ATOM 791 O O . LEU A 1 98 ? -1.048 15.969 -4.621 1 97.19 98 LEU A O 1
ATOM 795 N N . GLN A 1 99 ? -0.015 14.258 -3.582 1 96.56 99 GLN A N 1
ATOM 796 C CA . GLN A 1 99 ? -0.277 14.828 -2.264 1 96.56 99 GLN A CA 1
ATOM 797 C C . GLN A 1 99 ? 0.423 16.172 -2.1 1 96.56 99 GLN A C 1
ATOM 799 O O . GLN A 1 99 ? -0.143 17.109 -1.527 1 96.56 99 GLN A O 1
ATOM 804 N N . HIS A 1 100 ? 1.609 16.281 -2.598 1 95.75 100 HIS A N 1
ATOM 805 C CA . HIS A 1 100 ? 2.393 17.516 -2.504 1 95.75 100 HIS A CA 1
ATOM 806 C C . HIS A 1 100 ? 1.679 18.672 -3.184 1 95.75 100 HIS A C 1
ATOM 808 O O . HIS A 1 100 ? 1.722 19.812 -2.693 1 95.75 100 HIS A O 1
ATOM 814 N N . GLN A 1 101 ? 1.072 18.422 -4.254 1 96.31 101 GLN A N 1
ATOM 815 C CA . GLN A 1 101 ? 0.366 19.469 -4.996 1 96.31 101 GLN A CA 1
ATOM 816 C C . GLN A 1 101 ? -0.685 20.141 -4.121 1 96.31 101 GLN A C 1
ATOM 818 O O . GLN A 1 101 ? -0.975 21.328 -4.301 1 96.31 101 GLN A O 1
ATOM 823 N N . LYS A 1 102 ? -1.14 19.438 -3.158 1 95.31 102 LYS A N 1
ATOM 824 C CA . LYS A 1 102 ? -2.225 19.969 -2.346 1 95.31 102 LYS A CA 1
ATOM 825 C C . LYS A 1 102 ? -1.722 20.406 -0.969 1 95.31 102 LYS A C 1
ATOM 827 O O . LYS A 1 102 ? -2.203 21.391 -0.403 1 95.31 102 LYS A O 1
ATOM 832 N N . THR A 1 103 ? -0.753 19.734 -0.396 1 93.19 103 THR A N 1
ATOM 833 C CA . THR A 1 103 ? -0.299 20 0.964 1 93.19 103 THR A CA 1
ATOM 834 C C . THR A 1 103 ? 1.012 20.781 0.951 1 93.19 103 THR A C 1
ATOM 836 O O . THR A 1 103 ? 1.37 21.422 1.942 1 93.19 103 THR A O 1
ATOM 839 N N . GLY A 1 104 ? 1.778 20.641 -0.088 1 92 104 GLY A N 1
ATOM 840 C CA . GLY A 1 104 ? 3.088 21.281 -0.164 1 92 104 GLY A CA 1
ATOM 841 C C . GLY A 1 104 ? 4.188 20.453 0.474 1 92 104 GLY A C 1
ATOM 842 O O . GLY A 1 104 ? 5.355 20.844 0.461 1 92 104 GLY A O 1
ATOM 843 N N . SER A 1 105 ? 3.764 19.312 0.966 1 86.25 105 SER A N 1
ATOM 844 C CA . SER A 1 105 ? 4.742 18.469 1.642 1 86.25 105 SER A CA 1
ATOM 845 C C . SER A 1 105 ? 5.016 17.203 0.845 1 86.25 105 SER A C 1
ATOM 847 O O . SER A 1 105 ? 4.211 16.797 -0.001 1 86.25 105 SER A O 1
ATOM 849 N N . GLY A 1 106 ? 6.242 16.656 0.884 1 87.44 106 GLY A N 1
ATOM 850 C CA . GLY A 1 106 ? 6.555 15.352 0.32 1 87.44 106 GLY A CA 1
ATOM 851 C C . GLY A 1 106 ? 7.262 15.438 -1.019 1 87.44 106 GLY A C 1
ATOM 852 O O . GLY A 1 106 ? 7.43 14.422 -1.703 1 87.44 106 GLY A O 1
ATOM 853 N N . LEU A 1 107 ? 7.562 16.641 -1.427 1 91 107 LEU A N 1
ATOM 854 C CA . LEU A 1 107 ? 8.195 16.797 -2.732 1 91 107 LEU A CA 1
ATOM 855 C C . LEU A 1 107 ? 9.523 16.062 -2.793 1 91 107 LEU A C 1
ATOM 857 O O . LEU A 1 107 ? 9.797 15.336 -3.754 1 91 107 LEU A O 1
ATOM 861 N N . PHE A 1 108 ? 10.266 16.234 -1.845 1 90.12 108 PHE A N 1
ATOM 862 C CA . PHE A 1 108 ? 11.586 15.602 -1.818 1 90.12 108 PHE A CA 1
ATOM 863 C C . PHE A 1 108 ? 11.461 14.086 -1.89 1 90.12 108 PHE A C 1
ATOM 865 O O . PHE A 1 108 ? 12.109 13.445 -2.723 1 90.12 108 PHE A O 1
ATOM 872 N N . HIS A 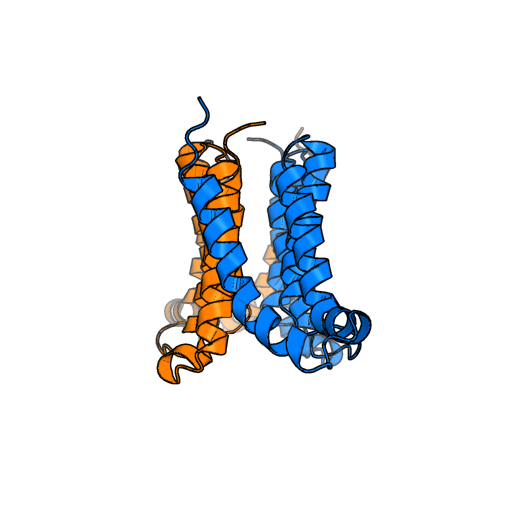1 109 ? 10.672 13.469 -1.001 1 90.88 109 HIS A N 1
ATOM 873 C CA . HIS A 1 109 ? 10.461 12.023 -0.997 1 90.88 109 HIS A CA 1
ATOM 874 C C . HIS A 1 109 ? 9.883 11.555 -2.326 1 90.88 109 HIS A C 1
ATOM 876 O O . HIS A 1 109 ? 10.305 10.523 -2.859 1 90.88 109 HIS A O 1
ATOM 882 N N . GLY A 1 110 ? 8.93 12.32 -2.855 1 94.25 110 GLY A N 1
ATOM 883 C CA . GLY A 1 110 ? 8.32 11.984 -4.133 1 94.25 110 GLY A CA 1
ATOM 884 C C . GLY A 1 110 ? 9.312 11.93 -5.273 1 94.25 110 GLY A C 1
ATOM 885 O O . GLY A 1 110 ? 9.312 10.992 -6.066 1 94.25 110 GLY A O 1
ATOM 886 N N . LEU A 1 111 ? 10.188 12.93 -5.305 1 94.25 111 LEU A N 1
ATOM 887 C CA . LEU A 1 111 ? 11.195 12.992 -6.359 1 94.25 111 LEU A CA 1
ATOM 888 C C . LEU A 1 111 ? 12.227 11.891 -6.191 1 94.25 111 LEU A C 1
ATOM 890 O O . LEU A 1 111 ? 12.703 11.32 -7.18 1 94.25 111 LEU A O 1
ATOM 894 N N . LEU A 1 112 ? 12.547 11.688 -4.992 1 91.31 112 LEU A N 1
ATOM 895 C CA . LEU A 1 112 ? 13.484 10.602 -4.699 1 91.31 112 LEU A CA 1
ATOM 896 C C . LEU A 1 112 ? 12.945 9.273 -5.215 1 91.31 112 LEU A C 1
ATOM 898 O O . LEU A 1 112 ? 13.656 8.547 -5.918 1 91.31 112 LEU A O 1
ATOM 902 N N . PHE A 1 113 ? 11.742 9.016 -4.891 1 95.75 113 PHE A N 1
ATOM 903 C CA . PHE A 1 113 ? 11.148 7.746 -5.293 1 95.75 113 PHE A CA 1
ATOM 904 C C . PHE A 1 113 ? 10.914 7.707 -6.797 1 95.75 113 PHE A C 1
ATOM 906 O O . PHE A 1 113 ? 11.023 6.652 -7.422 1 95.75 113 PHE A O 1
ATOM 913 N N . LEU A 1 114 ? 10.633 8.82 -7.359 1 95.44 114 LEU A N 1
ATOM 914 C CA . LEU A 1 114 ? 10.492 8.875 -8.812 1 95.44 114 LEU A CA 1
ATOM 915 C C . LEU A 1 114 ? 11.812 8.531 -9.5 1 95.44 114 LEU A C 1
ATOM 917 O O . LEU A 1 114 ? 11.836 7.73 -10.43 1 95.44 114 LEU A O 1
ATOM 921 N N . PHE A 1 115 ? 12.859 9.117 -9.008 1 93.69 115 PHE A N 1
ATOM 922 C CA . PHE A 1 115 ? 14.195 8.844 -9.539 1 93.69 115 PHE A CA 1
ATOM 923 C C . PHE A 1 115 ? 14.547 7.371 -9.383 1 93.69 115 PHE A C 1
ATOM 925 O O . PHE A 1 115 ? 15 6.73 -10.328 1 93.69 115 PHE A O 1
ATOM 932 N N . LEU A 1 116 ? 14.312 6.844 -8.195 1 89.5 116 LEU A N 1
ATOM 933 C CA . LEU A 1 116 ? 14.609 5.449 -7.898 1 89.5 116 LEU A CA 1
ATOM 934 C C . LEU A 1 116 ? 13.789 4.52 -8.789 1 89.5 116 LEU A C 1
ATOM 936 O O . LEU A 1 116 ? 14.297 3.506 -9.273 1 89.5 116 LEU A O 1
ATOM 940 N N . SER A 1 117 ? 12.492 4.844 -8.969 1 93.12 117 SER A N 1
ATOM 941 C CA . SER A 1 117 ? 11.625 4.02 -9.805 1 93.12 117 SER A CA 1
ATOM 942 C C . SER A 1 117 ? 12.109 3.992 -11.25 1 93.12 117 SER A C 1
ATOM 944 O O . SER A 1 117 ? 12.156 2.93 -11.875 1 93.12 117 SER A O 1
ATOM 946 N N . ILE A 1 118 ? 12.523 5.086 -11.781 1 91.12 118 ILE A N 1
ATOM 947 C CA . ILE A 1 118 ? 13.016 5.18 -13.148 1 91.12 118 ILE A CA 1
ATOM 948 C C . ILE A 1 118 ? 14.297 4.352 -13.289 1 91.12 118 ILE A C 1
ATOM 950 O O . ILE A 1 118 ? 14.445 3.604 -14.258 1 91.12 118 ILE A O 1
ATOM 954 N N . LEU A 1 119 ? 15.18 4.48 -12.336 1 84.31 119 LEU A N 1
ATOM 955 C CA . LEU A 1 119 ? 16.438 3.73 -12.336 1 84.31 119 LEU A CA 1
ATOM 956 C C . LEU A 1 119 ? 16.172 2.229 -12.328 1 84.31 119 LEU A C 1
ATOM 958 O O . LEU A 1 119 ? 16.781 1.482 -13.094 1 84.31 119 LEU A O 1
ATOM 962 N N . LEU A 1 120 ? 15.234 1.791 -11.516 1 84.56 120 LEU A N 1
ATOM 963 C CA . LEU A 1 120 ? 14.945 0.368 -11.367 1 84.56 120 LEU A CA 1
ATOM 964 C C . LEU A 1 120 ? 14.219 -0.169 -12.602 1 84.56 120 LEU A C 1
ATOM 966 O O . LEU A 1 120 ? 14.492 -1.285 -13.047 1 84.56 120 LEU A O 1
ATOM 970 N N . LEU A 1 121 ? 13.336 0.573 -13.141 1 85.88 121 LEU A N 1
ATOM 971 C CA . LEU A 1 121 ? 12.562 0.127 -14.297 1 85.88 121 LEU A CA 1
ATOM 972 C C . LEU A 1 121 ? 13.422 0.097 -15.555 1 85.88 121 LEU A C 1
ATOM 974 O O . LEU A 1 121 ? 13.242 -0.77 -16.406 1 85.88 121 LEU A O 1
ATOM 978 N N . PHE A 1 122 ? 14.352 0.895 -15.617 1 82 122 PHE A N 1
ATOM 979 C CA . PHE A 1 122 ? 15.18 1.012 -16.812 1 82 122 PHE A CA 1
ATOM 980 C C . PHE A 1 122 ? 16.594 0.512 -16.547 1 82 122 PHE A C 1
ATOM 982 O O . PHE A 1 122 ? 17.531 0.857 -17.266 1 82 122 PHE A O 1
ATOM 989 N N . TYR A 1 123 ? 16.719 -0.216 -15.469 1 73.25 123 TYR A N 1
ATOM 990 C CA . TYR A 1 123 ? 18.031 -0.707 -15.055 1 73.25 123 TYR A CA 1
ATOM 991 C C . TYR A 1 123 ? 18.734 -1.429 -16.188 1 73.25 123 TYR A C 1
ATOM 993 O O . TYR A 1 123 ? 19.906 -1.167 -16.469 1 73.25 123 TYR A O 1
ATOM 1001 N N . ASP A 1 124 ? 18.109 -2.369 -16.844 1 67.75 124 ASP A N 1
ATOM 1002 C CA . ASP A 1 124 ? 18.688 -3.154 -17.922 1 67.75 124 ASP A CA 1
ATOM 1003 C C . ASP A 1 124 ? 19.141 -2.256 -19.078 1 67.75 124 ASP A C 1
ATOM 1005 O O . ASP A 1 124 ? 20.219 -2.441 -19.641 1 67.75 124 ASP A O 1
ATOM 1009 N N . ARG A 1 125 ? 18.281 -1.374 -19.328 1 63.41 125 ARG A N 1
ATOM 1010 C CA . ARG A 1 125 ? 18.594 -0.46 -20.422 1 63.41 125 ARG A CA 1
ATOM 1011 C C . ARG A 1 125 ? 19.797 0.424 -20.078 1 63.41 125 ARG A C 1
ATOM 1013 O O . ARG A 1 125 ? 20.625 0.713 -20.938 1 63.41 125 ARG A O 1
ATOM 1020 N N . MET A 1 126 ? 19.844 0.779 -18.891 1 62.5 126 MET A N 1
ATOM 1021 C CA . MET A 1 126 ? 20.938 1.646 -18.438 1 62.5 126 MET A CA 1
ATOM 1022 C C . MET A 1 126 ? 22.266 0.925 -18.516 1 62.5 126 MET A C 1
ATOM 1024 O O . MET A 1 126 ? 23.281 1.519 -18.922 1 62.5 126 MET A O 1
ATOM 1028 N N . ILE A 1 127 ? 22.234 -0.307 -18.172 1 64.38 127 ILE A N 1
ATOM 1029 C CA . ILE A 1 127 ? 23.484 -1.077 -18.203 1 64.38 127 ILE A CA 1
ATOM 1030 C C . ILE A 1 127 ? 23.969 -1.219 -19.656 1 64.38 127 ILE A C 1
ATOM 1032 O O . ILE A 1 127 ? 25.156 -1.106 -19.922 1 64.38 127 ILE A O 1
ATOM 1036 N N . VAL A 1 128 ? 23.078 -1.458 -20.484 1 63.19 128 VAL A N 1
ATOM 1037 C CA . VAL A 1 128 ? 23.422 -1.627 -21.891 1 63.19 128 VAL A CA 1
ATOM 1038 C C . VAL A 1 128 ? 23.938 -0.307 -22.469 1 63.19 128 VAL A C 1
ATOM 1040 O O . VAL A 1 128 ? 24.938 -0.281 -23.188 1 63.19 128 VAL A O 1
ATOM 1043 N N . TRP A 1 129 ? 23.266 0.647 -22.109 1 59.66 129 TRP A N 1
ATOM 1044 C CA . TRP A 1 129 ? 23.609 1.97 -22.625 1 59.66 129 TRP A CA 1
ATOM 1045 C C . TRP A 1 129 ? 24.984 2.41 -22.109 1 59.66 129 TRP A C 1
ATOM 1047 O O . TRP A 1 129 ? 25.766 2.996 -22.859 1 59.66 129 TRP A O 1
ATOM 1057 N N . PHE A 1 130 ? 25.172 2.16 -20.906 1 59.41 130 PHE A N 1
ATOM 1058 C CA . PHE A 1 130 ? 26.453 2.557 -20.344 1 59.41 130 PHE A CA 1
ATOM 1059 C C . PHE A 1 130 ? 27.562 1.649 -20.859 1 59.41 130 PHE A C 1
ATOM 1061 O O . PHE A 1 130 ? 28.75 1.952 -20.688 1 59.41 130 PHE A O 1
ATOM 1068 N N . GLY A 1 131 ? 27.25 0.67 -21.875 1 58.72 131 GLY A N 1
ATOM 1069 C CA . GLY A 1 131 ? 28.266 -0.193 -22.453 1 58.72 131 GLY A CA 1
ATOM 1070 C C . GLY A 1 131 ? 28.984 -1.042 -21.422 1 58.72 131 GLY A C 1
ATOM 1071 O O . GLY A 1 131 ? 30.188 -1.307 -21.562 1 58.72 131 GLY A O 1
ATOM 1072 N N . LEU A 1 132 ? 28.469 -1.024 -20.234 1 55.12 132 LEU A N 1
ATOM 1073 C CA . LEU A 1 132 ? 29.078 -1.673 -19.078 1 55.12 132 LEU A CA 1
ATOM 1074 C C . LEU A 1 132 ? 29.359 -3.145 -19.375 1 55.12 132 LEU A C 1
ATOM 1076 O O . LEU 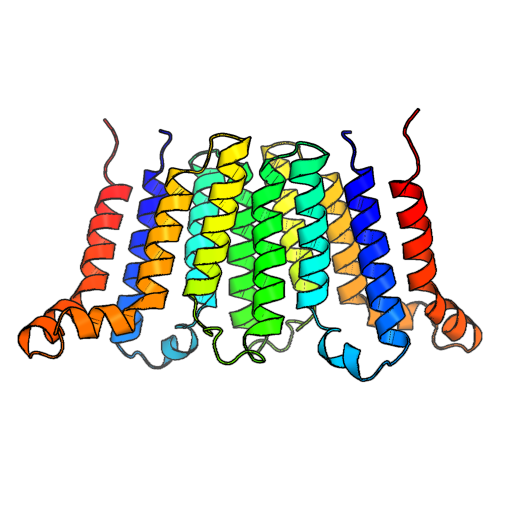A 1 132 ? 29.969 -3.834 -18.547 1 55.12 132 LEU A O 1
ATOM 1080 N N . LEU A 1 133 ? 28.875 -3.662 -20.344 1 50.34 133 LEU A N 1
ATOM 1081 C CA . LEU A 1 133 ? 29.297 -4.973 -20.828 1 50.34 133 LEU A CA 1
ATOM 1082 C C . LEU A 1 133 ? 30.812 -5.051 -20.922 1 50.34 133 LEU A C 1
ATOM 1084 O O . LEU A 1 133 ? 31.359 -6.133 -21.125 1 50.34 133 LEU A O 1
ATOM 1088 N N . ASN A 1 134 ? 31.438 -3.965 -20.984 1 53.44 134 ASN A N 1
ATOM 1089 C CA . ASN A 1 134 ? 32.875 -4.168 -21.047 1 53.44 134 ASN A CA 1
ATOM 1090 C C . ASN A 1 134 ? 33.469 -4.496 -19.672 1 53.44 134 ASN A C 1
ATOM 1092 O O . ASN A 1 134 ? 32.875 -4.137 -18.641 1 53.44 134 ASN A O 1
ATOM 1096 N N . ASN A 1 135 ? 34.625 -5.305 -19.484 1 56.84 135 ASN A N 1
ATOM 1097 C CA . ASN A 1 135 ? 35.281 -6.023 -18.406 1 56.84 135 ASN A CA 1
ATOM 1098 C C . ASN A 1 135 ? 35.375 -5.184 -17.141 1 56.84 135 ASN A C 1
ATOM 1100 O O . ASN A 1 135 ? 35.125 -5.684 -16.047 1 56.84 135 ASN A O 1
ATOM 1104 N N . GLY A 1 136 ? 35.844 -4.039 -17.234 1 51.25 136 GLY A N 1
ATOM 1105 C CA . GLY A 1 136 ? 36.156 -3.24 -16.062 1 51.25 136 GLY A CA 1
ATOM 1106 C C . GLY A 1 136 ? 34.906 -2.762 -15.328 1 51.25 136 GLY A C 1
ATOM 1107 O O . GLY A 1 136 ? 34.875 -2.775 -14.094 1 51.25 136 GLY A O 1
ATOM 1108 N N . VAL A 1 137 ? 33.938 -2.4 -15.977 1 57.75 137 VAL A N 1
ATOM 1109 C CA . VAL A 1 137 ? 32.781 -1.773 -15.367 1 57.75 137 VAL A CA 1
ATOM 1110 C C . VAL A 1 137 ? 31.891 -2.838 -14.711 1 57.75 137 VAL A C 1
ATOM 1112 O O . VAL A 1 137 ? 31.156 -2.547 -13.766 1 57.75 137 VAL A O 1
ATOM 1115 N N . SER A 1 138 ? 32.125 -4.059 -15.102 1 60.84 138 SER A N 1
ATOM 1116 C CA . SER A 1 138 ? 31.391 -5.156 -14.484 1 60.84 138 SER A CA 1
ATOM 1117 C C . SER A 1 138 ? 31.75 -5.301 -13.016 1 60.84 138 SER A C 1
ATOM 1119 O O . SER A 1 138 ? 30.891 -5.566 -12.18 1 60.84 138 SER A O 1
ATOM 1121 N N . ASN A 1 139 ? 33.125 -4.992 -12.805 1 63.56 139 ASN A N 1
ATOM 1122 C CA . ASN A 1 139 ? 33.562 -5.121 -11.414 1 63.56 139 ASN A CA 1
ATOM 1123 C C . ASN A 1 139 ? 33 -3.99 -10.547 1 63.56 139 ASN A C 1
ATOM 1125 O O . ASN A 1 139 ? 32.656 -4.207 -9.391 1 63.56 139 ASN A O 1
ATOM 1129 N N . VAL A 1 140 ? 32.906 -2.811 -11.109 1 64.25 140 VAL A N 1
ATOM 1130 C CA . VAL A 1 140 ? 32.438 -1.645 -10.367 1 64.25 140 VAL A CA 1
ATOM 1131 C C . VAL A 1 140 ? 30.969 -1.796 -10.031 1 64.25 140 VAL A C 1
ATOM 1133 O O . VAL A 1 140 ? 30.516 -1.409 -8.953 1 64.25 140 VAL A O 1
ATOM 1136 N N . TRP A 1 141 ? 30.297 -2.438 -10.883 1 66.56 141 TRP A N 1
ATOM 1137 C CA . TRP A 1 141 ? 28.859 -2.594 -10.68 1 66.56 141 TRP A CA 1
ATOM 1138 C C . TRP A 1 141 ? 28.562 -3.537 -9.516 1 66.56 141 TRP A C 1
ATOM 1140 O O . TRP A 1 141 ? 27.516 -3.449 -8.891 1 66.56 141 TRP A O 1
ATOM 1150 N N . LYS A 1 142 ? 29.641 -4.258 -9.242 1 75 142 LYS A N 1
ATOM 1151 C CA . LYS A 1 142 ? 29.453 -5.172 -8.125 1 75 142 LYS A CA 1
ATOM 1152 C C . LYS A 1 142 ? 29.5 -4.43 -6.793 1 75 142 LYS A C 1
ATOM 1154 O O . LYS A 1 142 ? 28.938 -4.887 -5.793 1 75 142 LYS A O 1
ATOM 1159 N N . PHE A 1 143 ? 30.016 -3.119 -6.863 1 81.75 143 PHE A N 1
ATOM 1160 C CA . PHE A 1 143 ? 30.25 -2.42 -5.605 1 81.75 143 PHE A CA 1
ATOM 1161 C C . PHE A 1 143 ? 29.234 -1.294 -5.418 1 81.75 143 PHE A C 1
ATOM 1163 O O . PHE A 1 143 ? 29.234 -0.617 -4.387 1 81.75 143 PHE A O 1
ATOM 1170 N N . TRP A 1 144 ? 28.391 -1.119 -6.262 1 82.12 144 TRP A N 1
ATOM 1171 C CA . TRP A 1 144 ? 27.438 -0.017 -6.211 1 82.12 144 TRP A CA 1
ATOM 1172 C C . TRP A 1 144 ? 26.578 -0.095 -4.949 1 82.12 144 TRP A C 1
ATOM 1174 O O . TRP A 1 144 ? 26.312 0.926 -4.316 1 82.12 144 TRP A O 1
ATOM 1184 N N . PRO A 1 145 ? 26.203 -1.163 -4.527 1 88.94 145 PRO A N 1
ATOM 1185 C CA . PRO A 1 145 ? 25.422 -1.237 -3.289 1 88.94 145 PRO A CA 1
ATOM 1186 C C . PRO A 1 145 ? 26.188 -0.715 -2.076 1 88.94 145 PRO A C 1
ATOM 1188 O O . PRO A 1 145 ? 25.578 -0.145 -1.16 1 88.94 145 PRO A O 1
ATOM 1191 N N . VAL A 1 146 ? 27.422 -0.924 -2.117 1 89.62 146 VAL A N 1
ATOM 1192 C CA . VAL A 1 146 ? 28.266 -0.476 -1.01 1 89.62 146 VAL A CA 1
ATOM 1193 C C . VAL A 1 146 ? 28.297 1.051 -0.97 1 89.62 146 VAL A C 1
ATOM 1195 O O . VAL A 1 146 ? 28.297 1.65 0.108 1 89.62 146 VAL A O 1
ATOM 1198 N N . ILE A 1 147 ? 28.312 1.642 -2.078 1 89.56 147 ILE A N 1
ATOM 1199 C CA . ILE A 1 147 ? 28.266 3.098 -2.168 1 89.56 147 ILE A CA 1
ATOM 1200 C C . ILE A 1 147 ? 26.984 3.619 -1.536 1 89.56 147 ILE A C 1
ATOM 1202 O O . ILE A 1 147 ? 27 4.594 -0.783 1 89.56 147 ILE A O 1
ATOM 1206 N N . LEU A 1 148 ? 25.953 2.951 -1.808 1 89.56 148 LEU A N 1
ATOM 1207 C CA . LEU A 1 148 ? 24.656 3.328 -1.229 1 89.56 148 LEU A CA 1
ATOM 1208 C C . LEU A 1 148 ? 24.703 3.25 0.294 1 89.56 148 LEU A C 1
ATOM 1210 O O . LEU A 1 148 ? 24.219 4.148 0.981 1 89.56 148 LEU A O 1
ATOM 1214 N N . ILE A 1 149 ? 25.281 2.27 0.76 1 92.81 149 ILE A N 1
ATOM 1215 C CA . ILE A 1 149 ? 25.375 2.049 2.199 1 92.81 149 ILE A CA 1
ATOM 1216 C C . ILE A 1 149 ? 26.219 3.148 2.84 1 92.81 149 ILE A C 1
ATOM 1218 O O . ILE A 1 149 ? 25.844 3.705 3.873 1 92.81 149 ILE A O 1
ATOM 1222 N N . LEU A 1 150 ? 27.281 3.504 2.223 1 92.56 150 LEU A N 1
ATOM 1223 C CA . LEU A 1 150 ? 28.188 4.52 2.754 1 92.56 150 LEU A CA 1
ATOM 1224 C C . LEU A 1 150 ? 27.531 5.895 2.746 1 92.56 150 LEU A C 1
ATOM 1226 O O . LEU A 1 150 ? 27.594 6.621 3.74 1 92.56 150 LEU A O 1
ATOM 1230 N N . ILE A 1 151 ? 26.922 6.227 1.691 1 90.5 151 ILE A N 1
ATOM 1231 C CA . ILE A 1 151 ? 26.203 7.492 1.594 1 90.5 151 ILE A CA 1
ATOM 1232 C C . ILE A 1 151 ? 25.094 7.531 2.633 1 90.5 151 ILE A C 1
ATOM 1234 O O . ILE A 1 151 ? 24.891 8.547 3.307 1 90.5 151 ILE A O 1
ATOM 1238 N N . GLY A 1 152 ? 24.359 6.445 2.713 1 89.88 152 GLY A N 1
ATOM 1239 C CA . GLY A 1 152 ? 23.312 6.348 3.723 1 89.88 152 GLY A CA 1
ATOM 1240 C C . GLY A 1 152 ? 23.828 6.516 5.137 1 89.88 152 GLY A C 1
ATOM 1241 O O . GLY A 1 152 ? 23.219 7.211 5.953 1 89.88 152 GLY A O 1
ATOM 1242 N N . GLY A 1 153 ? 24.906 5.828 5.363 1 90.56 153 GLY A N 1
ATOM 1243 C CA . GLY A 1 153 ? 25.547 5.992 6.656 1 90.56 153 GLY A CA 1
ATOM 1244 C C . GLY A 1 153 ? 25.938 7.43 6.949 1 90.56 153 GLY A C 1
ATOM 1245 O O . GLY A 1 153 ? 25.766 7.906 8.07 1 90.56 153 GLY A O 1
ATOM 1246 N N . TYR A 1 154 ? 26.422 8.039 5.996 1 88.88 154 TYR A N 1
ATOM 1247 C CA . TYR A 1 154 ? 26.797 9.445 6.141 1 88.88 154 TYR A CA 1
ATOM 1248 C C . TYR A 1 154 ? 25.578 10.289 6.512 1 88.88 154 TYR A C 1
ATOM 1250 O O . TYR A 1 154 ? 25.656 11.133 7.406 1 88.88 154 TYR A O 1
ATOM 1258 N N . PHE A 1 155 ? 24.484 10.055 5.91 1 85.44 155 PHE A N 1
ATOM 1259 C CA . PHE A 1 155 ? 23.266 10.805 6.168 1 85.44 155 PHE A CA 1
ATOM 1260 C C . PHE A 1 155 ? 22.734 10.516 7.57 1 85.44 155 PHE A C 1
ATOM 1262 O O . PHE A 1 155 ? 22.203 11.406 8.234 1 85.44 155 PHE A O 1
ATOM 1269 N N . LEU A 1 156 ? 22.906 9.367 7.988 1 83.19 156 LEU A N 1
ATOM 1270 C CA . LEU A 1 156 ? 22.375 8.969 9.289 1 83.19 156 LEU A CA 1
ATOM 1271 C C . LEU A 1 156 ? 23.219 9.547 10.414 1 83.19 156 LEU A C 1
ATOM 1273 O O . LEU A 1 156 ? 22.688 9.898 11.469 1 83.19 156 LEU A O 1
ATOM 1277 N N . PHE A 1 157 ? 24.406 9.641 10.203 1 82.31 157 PHE A N 1
ATOM 1278 C CA . PHE A 1 157 ? 25.281 10.008 11.305 1 82.31 157 PHE A CA 1
ATOM 1279 C C . PHE A 1 157 ? 25.688 11.469 11.211 1 82.31 157 PHE A C 1
ATOM 1281 O O . PHE A 1 157 ? 26.312 12.008 12.133 1 82.31 157 PHE A O 1
ATOM 1288 N N . ILE A 1 158 ? 25.375 11.992 10.047 1 69.75 158 ILE A N 1
ATOM 1289 C CA . ILE A 1 158 ? 25.75 13.398 9.969 1 69.75 158 ILE A CA 1
ATOM 1290 C C . ILE A 1 158 ? 24.797 14.234 10.828 1 69.75 158 ILE A C 1
ATOM 1292 O O . ILE A 1 158 ? 23.578 14.141 10.688 1 69.75 158 ILE A O 1
ATOM 1296 N N . LYS A 1 159 ? 25.172 14.484 12.031 1 59.38 159 LYS A N 1
ATOM 1297 C CA . LYS A 1 159 ? 24.469 15.414 12.914 1 59.38 159 LYS A CA 1
ATOM 1298 C C . LYS A 1 159 ? 24.422 16.812 12.312 1 59.38 159 LYS A C 1
ATOM 1300 O O . LYS A 1 159 ? 25.438 17.312 11.82 1 59.38 159 LYS A O 1
ATOM 1305 N N . LYS A 1 160 ? 23.172 17.25 11.688 1 55.53 160 LYS A N 1
ATOM 1306 C CA . LYS A 1 160 ? 23.156 18.688 11.438 1 55.53 160 LYS A CA 1
ATOM 1307 C C . LYS A 1 160 ? 23.672 19.453 12.648 1 55.53 160 LYS A C 1
ATOM 1309 O O . LYS A 1 160 ? 23.203 19.25 13.773 1 55.53 160 LYS A O 1
ATOM 1314 N N . LYS A 1 161 ? 24.781 20.141 12.531 1 43.38 161 LYS A N 1
ATOM 1315 C CA . LYS A 1 161 ? 25.109 21.281 13.375 1 43.38 161 LYS A CA 1
ATOM 1316 C C . LYS A 1 161 ? 24.031 22.359 13.289 1 43.38 161 LYS A C 1
ATOM 1318 O O . LYS A 1 161 ? 23.484 22.625 12.211 1 43.38 161 LYS A O 1
ATOM 1323 N N . MET B 1 1 ? 14.047 22.438 5.496 1 43.38 1 MET B N 1
ATOM 1324 C CA . MET B 1 1 ? 13.406 21.172 5.145 1 43.38 1 MET B CA 1
ATOM 1325 C C . MET B 1 1 ? 13.594 20.141 6.25 1 43.38 1 MET B C 1
ATOM 1327 O O . MET B 1 1 ? 14.703 19.969 6.754 1 43.38 1 MET B O 1
ATOM 1331 N N . LYS B 1 2 ? 12.617 19.719 7.035 1 55.28 2 LYS B N 1
ATOM 1332 C CA . LYS B 1 2 ? 12.773 18.922 8.25 1 55.28 2 LYS B CA 1
ATOM 1333 C C . LYS B 1 2 ? 13.602 17.672 7.98 1 55.28 2 LYS B C 1
ATOM 1335 O O . LYS B 1 2 ? 13.836 17.312 6.824 1 55.28 2 LYS B O 1
ATOM 1340 N N . ASN B 1 3 ? 14.047 16.891 9.016 1 65.19 3 ASN B N 1
ATOM 1341 C CA . ASN B 1 3 ? 15.086 15.891 9.211 1 65.19 3 ASN B CA 1
ATOM 1342 C C . ASN B 1 3 ? 14.859 14.664 8.328 1 65.19 3 ASN B C 1
ATOM 1344 O O . ASN B 1 3 ? 14.297 13.664 8.781 1 65.19 3 ASN B O 1
ATOM 1348 N N . GLN B 1 4 ? 15.062 14.93 6.969 1 81.62 4 GLN B N 1
ATOM 1349 C CA . GLN B 1 4 ? 14.938 13.836 6.008 1 81.62 4 GLN B CA 1
ATOM 1350 C C . GLN B 1 4 ? 16.156 12.922 6.062 1 81.62 4 GLN B C 1
ATOM 1352 O O . GLN B 1 4 ? 16.234 11.945 5.312 1 81.62 4 GLN B O 1
ATOM 1357 N N . ARG B 1 5 ? 16.969 13.211 6.934 1 83.62 5 ARG B N 1
ATOM 1358 C CA . ARG B 1 5 ? 18.234 12.484 7 1 83.62 5 ARG B CA 1
ATOM 1359 C C . ARG B 1 5 ? 18 11.016 7.367 1 83.62 5 ARG B C 1
ATOM 1361 O O . ARG B 1 5 ? 18.594 10.125 6.77 1 83.62 5 ARG B O 1
ATOM 1368 N N . PHE B 1 6 ? 17.141 10.906 8.273 1 84.31 6 PHE B N 1
ATOM 1369 C CA . PHE B 1 6 ? 16.891 9.547 8.719 1 84.31 6 PHE B CA 1
ATOM 1370 C C . PHE B 1 6 ? 16.188 8.75 7.621 1 84.31 6 PHE B C 1
ATOM 1372 O O . PHE B 1 6 ? 16.5 7.578 7.402 1 84.31 6 PHE B O 1
ATOM 1379 N N . PHE B 1 7 ? 15.297 9.391 6.938 1 91.75 7 PHE B N 1
ATOM 1380 C CA . PHE B 1 7 ? 14.578 8.727 5.859 1 91.75 7 PHE B CA 1
ATOM 1381 C C . PHE B 1 7 ? 15.531 8.297 4.75 1 91.75 7 PHE B C 1
ATOM 1383 O O . PHE B 1 7 ? 15.539 7.133 4.344 1 91.75 7 PHE B O 1
ATOM 1390 N N . LEU B 1 8 ? 16.375 9.148 4.344 1 89.19 8 LEU B N 1
ATOM 1391 C CA . LEU B 1 8 ? 17.328 8.883 3.279 1 89.19 8 LEU B CA 1
ATOM 1392 C C . LEU B 1 8 ? 18.344 7.82 3.709 1 89.19 8 LEU B C 1
ATOM 1394 O O . LEU B 1 8 ? 18.703 6.941 2.922 1 89.19 8 LEU B O 1
ATOM 1398 N N . GLY B 1 9 ? 18.734 8.031 4.898 1 91.25 9 GLY B N 1
ATOM 1399 C CA . GLY B 1 9 ? 19.688 7.062 5.422 1 91.25 9 GLY B CA 1
ATOM 1400 C C . GLY B 1 9 ? 19.156 5.645 5.434 1 91.25 9 GLY B C 1
ATOM 1401 O O . GLY B 1 9 ? 19.828 4.719 4.973 1 91.25 9 GLY B O 1
ATOM 1402 N N . ILE B 1 10 ? 17.953 5.527 5.82 1 93.75 10 ILE B N 1
ATOM 1403 C CA . ILE B 1 10 ? 17.344 4.203 5.926 1 93.75 10 ILE B CA 1
ATOM 1404 C C . ILE B 1 10 ? 17.125 3.625 4.527 1 93.75 10 ILE B C 1
ATOM 1406 O O . ILE B 1 10 ? 17.406 2.449 4.285 1 93.75 10 ILE B O 1
ATOM 1410 N N . ILE B 1 11 ? 16.672 4.402 3.645 1 94.25 11 ILE B N 1
ATOM 1411 C CA . ILE B 1 11 ? 16.406 3.965 2.275 1 94.25 11 ILE B CA 1
ATOM 1412 C C . ILE B 1 11 ? 17.703 3.516 1.621 1 94.25 11 ILE B C 1
ATOM 1414 O O . ILE B 1 11 ? 17.781 2.426 1.049 1 94.25 11 ILE B O 1
ATOM 1418 N N . LEU B 1 12 ? 18.719 4.324 1.758 1 92.81 12 LEU B N 1
ATOM 1419 C CA . LEU B 1 12 ? 19.984 4.051 1.094 1 92.81 12 LEU B CA 1
ATOM 1420 C C . LEU B 1 12 ? 20.672 2.832 1.706 1 92.81 12 LEU B C 1
ATOM 1422 O O . LEU B 1 12 ? 21.109 1.935 0.985 1 92.81 12 LEU B O 1
ATOM 1426 N N . ILE B 1 13 ? 20.672 2.801 2.963 1 94.81 13 ILE B N 1
ATOM 1427 C CA . ILE B 1 13 ? 21.297 1.673 3.643 1 94.81 13 ILE B CA 1
ATOM 1428 C C . ILE B 1 13 ? 20.5 0.402 3.383 1 94.81 13 ILE B C 1
ATOM 1430 O O . ILE B 1 13 ? 21.062 -0.655 3.102 1 94.81 13 ILE B O 1
ATOM 1434 N N . GLY B 1 14 ? 19.219 0.496 3.473 1 96 14 GLY B N 1
ATOM 1435 C CA . GLY B 1 14 ? 18.359 -0.651 3.232 1 96 14 GLY B CA 1
ATOM 1436 C C . GLY B 1 14 ? 18.484 -1.217 1.833 1 96 14 GLY B C 1
ATOM 1437 O O . GLY B 1 14 ? 18.672 -2.424 1.66 1 96 14 GLY B O 1
ATOM 1438 N N . PHE B 1 15 ? 18.375 -0.363 0.846 1 93.81 15 PHE B N 1
ATOM 1439 C CA . PHE B 1 15 ? 18.5 -0.795 -0.54 1 93.81 15 PHE B CA 1
ATOM 1440 C C . PHE B 1 15 ? 19.906 -1.309 -0.811 1 93.81 15 PHE B C 1
ATOM 1442 O O . PHE B 1 15 ? 20.094 -2.318 -1.494 1 93.81 15 PHE B O 1
ATOM 1449 N N . GLY B 1 16 ? 20.891 -0.628 -0.33 1 92.5 16 GLY B N 1
ATOM 1450 C CA . GLY B 1 16 ? 22.266 -1.086 -0.473 1 92.5 16 GLY B CA 1
ATOM 1451 C C . GLY B 1 16 ? 22.5 -2.467 0.112 1 92.5 16 GLY B C 1
ATOM 1452 O O . GLY B 1 16 ? 23.109 -3.322 -0.528 1 92.5 16 GLY B O 1
ATOM 1453 N N . ALA B 1 17 ? 22.047 -2.635 1.304 1 94.69 17 ALA B N 1
ATOM 1454 C CA . ALA B 1 17 ? 22.188 -3.936 1.956 1 94.69 17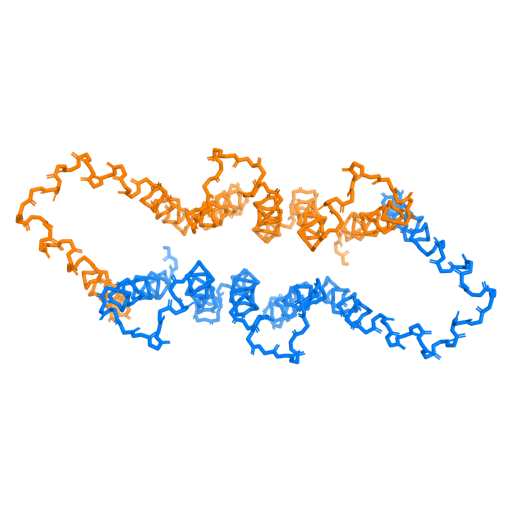 ALA B CA 1
ATOM 1455 C C . ALA B 1 17 ? 21.453 -5.02 1.177 1 94.69 17 ALA B C 1
ATOM 1457 O O . ALA B 1 17 ? 21.953 -6.137 1.024 1 94.69 17 ALA B O 1
ATOM 1458 N N . TYR B 1 18 ? 20.328 -4.668 0.69 1 94.06 18 TYR B N 1
ATOM 1459 C CA . TYR B 1 18 ? 19.516 -5.602 -0.097 1 94.06 18 TYR B CA 1
ATOM 1460 C C . TYR B 1 18 ? 20.281 -6.059 -1.335 1 94.06 18 TYR B C 1
ATOM 1462 O O . TYR B 1 18 ? 20.438 -7.262 -1.563 1 94.06 18 TYR B O 1
ATOM 1470 N N . PHE B 1 19 ? 20.75 -5.168 -2.092 1 89.94 19 PHE B N 1
ATOM 1471 C CA . PHE B 1 19 ? 21.406 -5.512 -3.35 1 89.94 19 PHE B CA 1
ATOM 1472 C C . PHE B 1 19 ? 22.766 -6.172 -3.098 1 89.94 19 PHE B C 1
ATOM 1474 O O . PHE B 1 19 ? 23.172 -7.059 -3.846 1 89.94 19 PHE B O 1
ATOM 1481 N N . TYR B 1 20 ? 23.422 -5.742 -2.045 1 90.75 20 TYR B N 1
ATOM 1482 C CA . TYR B 1 20 ? 24.688 -6.367 -1.68 1 90.75 20 TYR B CA 1
ATOM 1483 C C . TYR B 1 20 ? 24.484 -7.832 -1.311 1 90.75 20 TYR B C 1
ATOM 1485 O O . TYR B 1 20 ? 25.219 -8.703 -1.793 1 90.75 20 TYR B O 1
ATOM 1493 N N . LEU B 1 21 ? 23.516 -8.117 -0.567 1 92.25 21 LEU B N 1
ATOM 1494 C CA . LEU B 1 21 ? 23.234 -9.484 -0.134 1 92.25 21 LEU B CA 1
ATOM 1495 C C . LEU B 1 21 ? 22.719 -10.328 -1.297 1 92.25 21 LEU B C 1
ATOM 1497 O O . LEU B 1 21 ? 22.984 -11.531 -1.363 1 92.25 21 LEU B O 1
ATOM 1501 N N . GLU B 1 22 ? 21.984 -9.719 -2.123 1 90.19 22 GLU B N 1
ATOM 1502 C CA . GLU B 1 22 ? 21.484 -10.422 -3.295 1 90.19 22 GLU B CA 1
ATOM 1503 C C . GLU B 1 22 ? 22.625 -10.93 -4.176 1 90.19 22 GLU B C 1
ATOM 1505 O O . GLU B 1 22 ? 22.547 -12.039 -4.711 1 90.19 22 GLU B O 1
ATOM 1510 N N . GLN B 1 23 ? 23.641 -10.164 -4.285 1 86.75 23 GLN B N 1
ATOM 1511 C CA . GLN B 1 23 ? 24.781 -10.523 -5.117 1 86.75 23 GLN B CA 1
ATOM 1512 C C . GLN B 1 23 ? 25.641 -11.586 -4.441 1 86.75 23 GLN B C 1
ATOM 1514 O O . GLN B 1 23 ? 26.359 -12.328 -5.113 1 86.75 23 GLN B O 1
ATOM 1519 N N . SER B 1 24 ? 25.609 -11.68 -3.102 1 87.94 24 SER B N 1
ATOM 1520 C CA . SER B 1 24 ? 26.422 -12.648 -2.365 1 87.94 24 SER B CA 1
ATOM 1521 C C . SER B 1 24 ? 25.906 -14.07 -2.564 1 87.94 24 SER B C 1
ATOM 1523 O O . SER B 1 24 ? 26.594 -15.031 -2.24 1 87.94 24 SER B O 1
ATOM 1525 N N . ASN B 1 25 ? 24.781 -14.234 -3.121 1 87.94 25 ASN B N 1
ATOM 1526 C CA . ASN B 1 25 ? 24.188 -15.516 -3.496 1 87.94 25 ASN B CA 1
ATOM 1527 C C . ASN B 1 25 ? 24.109 -16.469 -2.303 1 87.94 25 ASN B C 1
ATOM 1529 O O . ASN B 1 25 ? 24.469 -17.641 -2.41 1 87.94 25 ASN B O 1
ATOM 1533 N N . ILE B 1 26 ? 23.797 -15.945 -1.212 1 90.19 26 ILE B N 1
ATOM 1534 C CA . ILE B 1 26 ? 23.531 -16.766 -0.039 1 90.19 26 ILE B CA 1
ATOM 1535 C C . ILE B 1 26 ? 22.219 -17.516 -0.22 1 90.19 26 ILE B C 1
ATOM 1537 O O . ILE B 1 26 ? 21.156 -16.906 -0.303 1 90.19 26 ILE B O 1
ATOM 1541 N N . PRO B 1 27 ? 22.234 -18.828 -0.218 1 91.19 27 PRO B N 1
ATOM 1542 C CA . PRO B 1 27 ? 21.047 -19.609 -0.583 1 91.19 27 PRO B CA 1
ATOM 1543 C C . PRO B 1 27 ? 19.859 -19.375 0.346 1 91.19 27 PRO B C 1
ATOM 1545 O O . PRO B 1 27 ? 18.734 -19.25 -0.119 1 91.19 27 PRO B O 1
ATOM 1548 N N . VAL B 1 28 ? 20.078 -19.297 1.643 1 89.81 28 VAL B N 1
ATOM 1549 C CA . VAL B 1 28 ? 19.016 -19.188 2.629 1 89.81 28 VAL B CA 1
ATOM 1550 C C . VAL B 1 28 ? 18.266 -17.859 2.436 1 89.81 28 VAL B C 1
ATOM 1552 O O . VAL B 1 28 ? 17.078 -17.75 2.736 1 89.81 28 VAL B O 1
ATOM 1555 N N . LEU B 1 29 ? 18.891 -16.828 1.795 1 91.38 29 LEU B N 1
ATOM 1556 C CA . LEU B 1 29 ? 18.328 -15.484 1.672 1 91.38 29 LEU B CA 1
ATOM 1557 C C . LEU B 1 29 ? 17.719 -15.273 0.287 1 91.38 29 LEU B C 1
ATOM 1559 O O . LEU B 1 29 ? 17 -14.305 0.062 1 91.38 29 LEU B O 1
ATOM 1563 N N . GLN B 1 30 ? 17.844 -16.219 -0.548 1 89 30 GLN B N 1
ATOM 1564 C CA . GLN B 1 30 ? 17.484 -16.047 -1.952 1 89 30 GLN B CA 1
ATOM 1565 C C . GLN B 1 30 ? 15.977 -15.812 -2.107 1 89 30 GLN B C 1
ATOM 1567 O O . GLN B 1 30 ? 15.555 -14.969 -2.902 1 89 30 GLN B O 1
ATOM 1572 N N . PRO B 1 31 ? 15.211 -16.453 -1.238 1 89.06 31 PRO B N 1
ATOM 1573 C CA . PRO B 1 31 ? 13.766 -16.266 -1.408 1 89.06 31 PRO B CA 1
ATOM 1574 C C . PRO B 1 31 ? 13.305 -14.867 -0.99 1 89.06 31 PRO B C 1
ATOM 1576 O O . PRO B 1 31 ? 12.195 -14.453 -1.333 1 89.06 31 PRO B O 1
ATOM 1579 N N . TYR B 1 32 ? 14.109 -14.18 -0.373 1 91 32 TYR B N 1
ATOM 1580 C CA . TYR B 1 32 ? 13.719 -12.898 0.202 1 91 32 TYR B CA 1
ATOM 1581 C C . TYR B 1 32 ? 14.156 -11.742 -0.689 1 91 32 TYR B C 1
ATOM 1583 O O . TYR B 1 32 ? 13.836 -10.578 -0.415 1 91 32 TYR B O 1
ATOM 1591 N N . PHE B 1 33 ? 14.789 -12.047 -1.765 1 90.75 33 PHE B N 1
ATOM 1592 C CA . PHE B 1 33 ? 15.211 -10.992 -2.684 1 90.75 33 PHE B CA 1
ATOM 1593 C C . PHE B 1 33 ? 14.148 -10.758 -3.756 1 90.75 33 PHE B C 1
ATOM 1595 O O . PHE B 1 33 ? 14.406 -10.969 -4.945 1 90.75 33 PHE B O 1
ATOM 1602 N N . THR B 1 34 ? 12.984 -10.359 -3.275 1 89.94 34 THR B N 1
ATOM 1603 C CA . THR B 1 34 ? 11.82 -10.047 -4.098 1 89.94 34 THR B CA 1
ATOM 1604 C C . THR B 1 34 ? 11.273 -8.672 -3.746 1 89.94 34 THR B C 1
ATOM 1606 O O . THR B 1 34 ? 11.789 -7.996 -2.854 1 89.94 34 THR B O 1
ATOM 1609 N N . TRP B 1 35 ? 10.273 -8.266 -4.438 1 89.5 35 TRP B N 1
ATOM 1610 C CA . TRP B 1 35 ? 9.75 -6.906 -4.348 1 89.5 35 TRP B CA 1
ATOM 1611 C C . TRP B 1 35 ? 9.203 -6.629 -2.949 1 89.5 35 TRP B C 1
ATOM 1613 O O . TRP B 1 35 ? 9.336 -5.516 -2.434 1 89.5 35 TRP B O 1
ATOM 1623 N N . PRO B 1 36 ? 8.641 -7.516 -2.242 1 94.62 36 PRO B N 1
ATOM 1624 C CA . PRO B 1 36 ? 8.109 -7.215 -0.911 1 94.62 36 PRO B CA 1
ATOM 1625 C C . PRO B 1 36 ? 9.188 -6.73 0.059 1 94.62 36 PRO B C 1
ATOM 1627 O O . PRO B 1 36 ? 8.906 -5.918 0.941 1 94.62 36 PRO B O 1
ATOM 1630 N N . SER B 1 37 ? 10.398 -7.266 -0.077 1 95.5 37 SER B N 1
ATOM 1631 C CA . SER B 1 37 ? 11.492 -6.852 0.798 1 95.5 37 SER B CA 1
ATOM 1632 C C . SER B 1 37 ? 11.797 -5.367 0.636 1 95.5 37 SER B C 1
ATOM 1634 O O . SER B 1 37 ? 12.055 -4.668 1.619 1 95.5 37 SER B O 1
ATOM 1636 N N . LEU B 1 38 ? 11.727 -4.91 -0.525 1 94.38 38 LEU B N 1
ATOM 1637 C CA . LEU B 1 38 ? 11.992 -3.502 -0.788 1 94.38 38 LEU B CA 1
ATOM 1638 C C . LEU B 1 38 ? 10.867 -2.629 -0.246 1 94.38 38 LEU B C 1
ATOM 1640 O O . LEU B 1 38 ? 11.109 -1.519 0.232 1 94.38 38 LEU B O 1
ATOM 1644 N N . LEU B 1 39 ? 9.688 -3.129 -0.335 1 95.56 39 LEU B N 1
ATOM 1645 C CA . LEU B 1 39 ? 8.555 -2.428 0.249 1 95.56 39 LEU B CA 1
ATOM 1646 C C . LEU B 1 39 ? 8.727 -2.273 1.757 1 95.56 39 LEU B C 1
ATOM 1648 O O . LEU B 1 39 ? 8.414 -1.218 2.316 1 95.56 39 LEU B O 1
ATOM 1652 N N . ILE B 1 40 ? 9.211 -3.328 2.352 1 97.44 40 ILE B N 1
ATOM 1653 C CA . ILE B 1 40 ? 9.43 -3.303 3.795 1 97.44 40 ILE B CA 1
ATOM 1654 C C . ILE B 1 40 ? 10.469 -2.244 4.141 1 97.44 40 ILE B C 1
ATOM 1656 O O . ILE B 1 40 ? 10.289 -1.478 5.094 1 97.44 40 ILE B O 1
ATOM 1660 N N . ILE B 1 41 ? 11.484 -2.16 3.387 1 97 41 ILE B N 1
ATOM 1661 C CA . ILE B 1 41 ? 12.531 -1.174 3.617 1 97 41 ILE B CA 1
ATOM 1662 C C . ILE B 1 41 ? 11.945 0.234 3.545 1 97 41 ILE B C 1
ATOM 1664 O O . ILE B 1 41 ? 12.172 1.055 4.438 1 97 41 ILE B O 1
ATOM 1668 N N . ILE B 1 42 ? 11.188 0.498 2.516 1 96.69 42 ILE B N 1
ATOM 1669 C CA . ILE B 1 42 ? 10.562 1.805 2.336 1 96.69 42 ILE B CA 1
ATOM 1670 C C . ILE B 1 42 ? 9.586 2.072 3.479 1 96.69 42 ILE B C 1
ATOM 1672 O O . ILE B 1 42 ? 9.555 3.174 4.031 1 96.69 42 ILE B O 1
ATOM 1676 N N . GLY B 1 43 ? 8.812 1.087 3.807 1 97.94 43 GLY B N 1
ATOM 1677 C CA . GLY B 1 43 ? 7.859 1.22 4.898 1 97.94 43 GLY B CA 1
ATOM 1678 C C . GLY B 1 43 ? 8.516 1.56 6.223 1 97.94 43 GLY B C 1
ATOM 1679 O O . GLY B 1 43 ? 8.039 2.432 6.953 1 97.94 43 GLY B O 1
ATOM 1680 N N . VAL B 1 44 ? 9.57 0.902 6.523 1 97.56 44 VAL B N 1
ATOM 1681 C CA . VAL B 1 44 ? 10.312 1.154 7.758 1 97.56 44 VAL B CA 1
ATOM 1682 C C . VAL B 1 44 ? 10.852 2.582 7.75 1 97.56 44 VAL B C 1
ATOM 1684 O O . VAL B 1 44 ? 10.828 3.264 8.781 1 97.56 44 VAL B O 1
ATOM 1687 N N . ALA B 1 45 ? 11.305 3.014 6.613 1 96.19 45 ALA B N 1
ATOM 1688 C CA . ALA B 1 45 ? 11.781 4.391 6.492 1 96.19 45 ALA B CA 1
ATOM 1689 C C . ALA B 1 45 ? 10.656 5.383 6.805 1 96.19 45 ALA B C 1
ATOM 1691 O O . ALA B 1 45 ? 10.867 6.355 7.527 1 96.19 45 ALA B O 1
ATOM 1692 N N . PHE B 1 46 ? 9.523 5.07 6.312 1 96.69 46 PHE B N 1
ATOM 1693 C CA . PHE B 1 46 ? 8.375 5.934 6.566 1 96.69 46 PHE B CA 1
ATOM 1694 C C . PHE B 1 46 ? 8 5.91 8.047 1 96.69 46 PHE B C 1
ATOM 1696 O O . PHE B 1 46 ? 7.637 6.941 8.617 1 96.69 46 PHE B O 1
ATOM 1703 N N . LEU B 1 47 ? 8.07 4.75 8.617 1 96.94 47 LEU B N 1
ATOM 1704 C CA . LEU B 1 47 ? 7.734 4.637 10.031 1 96.94 47 LEU B CA 1
ATOM 1705 C C . LEU B 1 47 ? 8.711 5.43 10.891 1 96.94 47 LEU B C 1
ATOM 1707 O O . LEU B 1 47 ? 8.305 6.086 11.852 1 96.94 47 LEU B O 1
ATOM 1711 N N . PHE B 1 48 ? 9.898 5.348 10.531 1 94.69 48 PHE B N 1
ATOM 1712 C CA . PHE B 1 48 ? 10.891 6.125 11.258 1 94.69 48 PHE B CA 1
ATOM 1713 C C . PHE B 1 48 ? 10.664 7.621 11.062 1 94.69 48 PHE B C 1
ATOM 1715 O O . PHE B 1 48 ? 10.844 8.414 11.984 1 94.69 48 PHE B O 1
ATOM 1722 N N . GLN B 1 49 ? 10.297 7.949 9.852 1 91.56 49 GLN B N 1
ATOM 1723 C CA . GLN B 1 49 ? 9.969 9.344 9.594 1 91.56 49 GLN B CA 1
ATOM 1724 C C . GLN B 1 49 ? 8.766 9.797 10.414 1 91.56 49 GLN B C 1
ATOM 1726 O O . GLN B 1 49 ? 8.75 10.906 10.953 1 91.56 49 GLN B O 1
ATOM 1731 N N . GLY B 1 50 ? 7.805 8.992 10.484 1 93.56 50 GLY B N 1
ATOM 1732 C CA . GLY B 1 50 ? 6.598 9.289 11.242 1 93.56 50 GLY B CA 1
ATOM 1733 C C . GLY B 1 50 ? 6.848 9.477 12.727 1 93.56 50 GLY B C 1
ATOM 1734 O O . GLY B 1 50 ? 6.504 10.516 13.289 1 93.56 50 GLY B O 1
ATOM 1735 N N . TYR B 1 51 ? 7.512 8.531 13.32 1 94.31 51 TYR B N 1
ATOM 1736 C CA . TYR B 1 51 ? 7.699 8.562 14.766 1 94.31 51 TYR B CA 1
ATOM 1737 C C . TYR B 1 51 ? 8.945 9.359 15.133 1 94.31 51 TYR B C 1
ATOM 1739 O O . TYR B 1 51 ? 8.93 10.125 16.109 1 94.31 51 TYR B O 1
ATOM 1747 N N . GLY B 1 52 ? 9.961 9.25 14.438 1 90.81 52 GLY B N 1
ATOM 1748 C CA . GLY B 1 52 ? 11.227 9.891 14.742 1 90.81 52 GLY B CA 1
ATOM 1749 C C . GLY B 1 52 ? 11.25 11.367 14.398 1 90.81 52 GLY B C 1
ATOM 1750 O O . GLY B 1 52 ? 11.734 12.188 15.18 1 90.81 52 GLY B O 1
ATOM 1751 N N . ALA B 1 53 ? 10.75 11.727 13.211 1 89.19 53 ALA B N 1
ATOM 1752 C CA . ALA B 1 53 ? 10.742 13.117 12.766 1 89.19 53 ALA B CA 1
ATOM 1753 C C . ALA B 1 53 ? 9.398 13.781 13.055 1 89.19 53 ALA B C 1
ATOM 1755 O O . ALA B 1 53 ? 9.141 14.891 12.594 1 89.19 53 ALA B O 1
ATOM 1756 N N . LYS B 1 54 ? 8.5 13.016 13.656 1 92.38 54 LYS B N 1
ATOM 1757 C CA . LYS B 1 54 ? 7.203 13.5 14.109 1 92.38 54 LYS B CA 1
ATOM 1758 C C . LYS B 1 54 ? 6.332 13.93 12.93 1 92.38 54 LYS B C 1
ATOM 1760 O O . LYS B 1 54 ? 5.555 14.875 13.039 1 92.38 54 LYS B O 1
ATOM 1765 N N . GLU B 1 55 ? 6.629 13.391 11.758 1 91.75 55 GLU B N 1
ATOM 1766 C CA . GLU B 1 55 ? 5.707 13.5 10.625 1 91.75 55 GLU B CA 1
ATOM 1767 C C . GLU B 1 55 ? 4.668 12.383 10.648 1 91.75 55 GLU B C 1
ATOM 1769 O O . GLU B 1 55 ? 4.746 11.445 9.859 1 91.75 55 GLU B O 1
ATOM 1774 N N . TYR B 1 56 ? 3.738 12.594 11.422 1 94.44 56 TYR B N 1
ATOM 1775 C CA . TYR B 1 56 ? 2.865 11.516 11.859 1 94.44 56 TYR B CA 1
ATOM 1776 C C . TYR B 1 56 ? 2.035 10.969 10.703 1 94.44 56 TYR B C 1
ATOM 1778 O O . TYR B 1 56 ? 1.638 9.805 10.711 1 94.44 56 TYR B O 1
ATOM 1786 N N . HIS B 1 57 ? 1.863 11.734 9.68 1 93.19 57 HIS B N 1
ATOM 1787 C CA . HIS B 1 57 ? 1.075 11.266 8.547 1 93.19 57 HIS B CA 1
ATOM 1788 C C . HIS B 1 57 ? 1.851 10.25 7.719 1 93.19 57 HIS B C 1
ATOM 1790 O O . HIS B 1 57 ? 1.276 9.57 6.863 1 93.19 57 HIS B O 1
ATOM 1796 N N . ALA B 1 58 ? 3.109 10.078 8.07 1 94.5 58 ALA B N 1
ATOM 1797 C CA . ALA B 1 58 ? 3.934 9.07 7.41 1 94.5 58 ALA B CA 1
ATOM 1798 C C . ALA B 1 58 ? 3.711 7.691 8.016 1 94.5 58 ALA B C 1
ATOM 1800 O O . ALA B 1 58 ? 4.129 6.68 7.449 1 94.5 58 ALA B O 1
ATOM 1801 N N . ILE B 1 59 ? 2.979 7.625 9.039 1 97.06 59 ILE B N 1
ATOM 1802 C CA . ILE B 1 59 ? 2.762 6.371 9.75 1 97.06 59 ILE B CA 1
ATOM 1803 C C . ILE B 1 59 ? 1.876 5.449 8.922 1 97.06 59 ILE B C 1
ATOM 1805 O O . ILE B 1 59 ? 2.172 4.262 8.773 1 97.06 59 ILE B O 1
ATOM 1809 N N . LEU B 1 60 ? 0.874 6.023 8.328 1 97.19 60 LEU B N 1
ATOM 1810 C CA . LEU B 1 60 ? -0.069 5.207 7.574 1 97.19 60 LEU B CA 1
ATOM 1811 C C . LEU B 1 60 ? 0.61 4.57 6.363 1 97.19 60 LEU B C 1
ATOM 1813 O O . LEU B 1 60 ? 0.595 3.346 6.211 1 97.19 60 LEU B O 1
ATOM 1817 N N . PRO B 1 61 ? 1.279 5.34 5.539 1 96.62 61 PRO B N 1
ATOM 1818 C CA . PRO B 1 61 ? 1.974 4.676 4.434 1 96.62 61 PRO B CA 1
ATOM 1819 C C . PRO B 1 61 ? 3.068 3.723 4.91 1 96.62 61 PRO B C 1
ATOM 1821 O O . PRO B 1 61 ? 3.316 2.693 4.277 1 96.62 61 PRO B O 1
ATOM 1824 N N . GLY B 1 62 ? 3.703 4.035 6 1 97.88 62 GLY B N 1
ATOM 1825 C CA . GLY B 1 62 ? 4.695 3.137 6.566 1 97.88 62 GLY B CA 1
ATOM 1826 C C . GLY B 1 62 ? 4.125 1.785 6.949 1 97.88 62 GLY B C 1
ATOM 1827 O O . GLY B 1 62 ? 4.711 0.747 6.637 1 97.88 62 GLY B O 1
ATOM 1828 N N . VAL B 1 63 ? 2.984 1.803 7.566 1 98.19 63 VAL B N 1
ATOM 1829 C CA . VAL B 1 63 ? 2.35 0.567 8.016 1 98.19 63 VAL B CA 1
ATOM 1830 C C . VAL B 1 63 ? 1.823 -0.207 6.805 1 98.19 63 VAL B C 1
ATOM 1832 O O . VAL B 1 63 ? 1.941 -1.434 6.746 1 98.19 63 VAL B O 1
ATOM 1835 N N . ILE B 1 64 ? 1.297 0.5 5.887 1 97.62 64 ILE B N 1
ATOM 1836 C CA . ILE B 1 64 ? 0.76 -0.134 4.688 1 97.62 64 ILE B CA 1
ATOM 1837 C C . ILE B 1 64 ? 1.876 -0.868 3.947 1 97.62 64 ILE B C 1
ATOM 1839 O O . ILE B 1 64 ? 1.756 -2.059 3.654 1 97.62 64 ILE B O 1
ATOM 1843 N N . LEU B 1 65 ? 2.973 -0.176 3.75 1 97.81 65 LEU B N 1
ATOM 1844 C CA . LEU B 1 65 ? 4.062 -0.741 2.961 1 97.81 65 LEU B CA 1
ATOM 1845 C C . LEU B 1 65 ? 4.75 -1.874 3.717 1 97.81 65 LEU B C 1
ATOM 1847 O O . LEU B 1 65 ? 4.996 -2.943 3.152 1 97.81 65 LEU B O 1
ATOM 1851 N N . THR B 1 66 ? 5.031 -1.636 5.008 1 98.25 66 THR B N 1
ATOM 1852 C CA . THR B 1 66 ? 5.668 -2.672 5.812 1 98.25 66 THR B CA 1
ATOM 1853 C C . THR B 1 66 ? 4.75 -3.883 5.961 1 98.25 66 THR B C 1
ATOM 1855 O O . THR B 1 66 ? 5.184 -5.023 5.793 1 98.25 66 THR B O 1
ATOM 1858 N N . GLY B 1 67 ? 3.51 -3.625 6.219 1 97.44 67 GLY B N 1
ATOM 1859 C CA . GLY B 1 67 ? 2.539 -4.691 6.406 1 97.44 67 GLY B CA 1
ATOM 1860 C C . GLY B 1 67 ? 2.316 -5.523 5.16 1 97.44 67 GLY B C 1
ATOM 1861 O O . GLY B 1 67 ? 2.312 -6.754 5.223 1 97.44 67 GLY B O 1
ATOM 1862 N N . PHE B 1 68 ? 2.111 -4.855 4.023 1 96.12 68 PHE B N 1
ATOM 1863 C CA . PHE B 1 68 ? 1.926 -5.566 2.764 1 96.12 68 PHE B CA 1
ATOM 1864 C C . PHE B 1 68 ? 3.162 -6.391 2.42 1 96.12 68 PHE B C 1
ATOM 1866 O O . PHE B 1 68 ? 3.051 -7.551 2.021 1 96.12 68 PHE B O 1
ATOM 1873 N N . GLY B 1 69 ? 4.316 -5.789 2.557 1 95.56 69 GLY B N 1
ATOM 1874 C CA . GLY B 1 69 ? 5.547 -6.531 2.32 1 95.56 69 GLY B CA 1
ATOM 1875 C C . GLY B 1 69 ? 5.656 -7.789 3.156 1 95.56 69 GLY B C 1
ATOM 1876 O O . GLY B 1 69 ? 5.961 -8.867 2.635 1 95.56 69 GLY B O 1
ATOM 1877 N N . LEU B 1 70 ? 5.418 -7.68 4.414 1 95.94 70 LEU B N 1
ATOM 1878 C CA . LEU B 1 70 ? 5.48 -8.82 5.32 1 95.94 70 LEU B CA 1
ATOM 1879 C C . LEU B 1 70 ? 4.461 -9.883 4.926 1 95.94 70 LEU B C 1
ATOM 1881 O O . LEU B 1 70 ? 4.762 -11.078 4.949 1 95.94 70 LEU B O 1
ATOM 1885 N N . HIS B 1 71 ? 3.268 -9.445 4.57 1 94.19 71 HIS B N 1
ATOM 1886 C CA . HIS B 1 71 ? 2.211 -10.367 4.176 1 94.19 71 HIS B CA 1
ATOM 1887 C C . HIS B 1 71 ? 2.639 -11.227 2.99 1 94.19 71 HIS B C 1
ATOM 1889 O O . HIS B 1 71 ? 2.445 -12.445 2.994 1 94.19 71 HIS B O 1
ATOM 1895 N N . PHE B 1 72 ? 3.297 -10.641 2.041 1 92.81 72 PHE B N 1
ATOM 1896 C CA . PHE B 1 72 ? 3.641 -11.359 0.82 1 92.81 72 PHE B CA 1
ATOM 1897 C C . PHE B 1 72 ? 4.82 -12.297 1.059 1 92.81 72 PHE B C 1
ATOM 1899 O O . PHE B 1 72 ? 5.023 -13.25 0.305 1 92.81 72 PHE B O 1
ATOM 1906 N N . HIS B 1 73 ? 5.582 -12.023 2.105 1 92.88 73 HIS B N 1
ATOM 1907 C CA . HIS B 1 73 ? 6.656 -12.953 2.451 1 92.88 73 HIS B CA 1
ATOM 1908 C C . HIS B 1 73 ? 6.121 -14.141 3.24 1 92.88 73 HIS B C 1
ATOM 1910 O O . HIS B 1 73 ? 6.648 -15.25 3.137 1 92.88 73 HIS B O 1
ATOM 1916 N N . VAL B 1 74 ? 4.984 -13.945 3.902 1 91.44 74 VAL B N 1
ATOM 1917 C CA . VAL B 1 74 ? 4.562 -14.945 4.879 1 91.44 74 VAL B CA 1
ATOM 1918 C C . VAL B 1 74 ? 3.416 -15.773 4.309 1 91.44 74 VAL B C 1
ATOM 1920 O O . VAL B 1 74 ? 3.264 -16.953 4.648 1 91.44 74 VAL B O 1
ATOM 1923 N N . VAL B 1 75 ? 2.598 -15.25 3.482 1 87.44 75 VAL B N 1
ATOM 1924 C CA . VAL B 1 75 ? 1.337 -15.836 3.037 1 87.44 75 VAL B CA 1
ATOM 1925 C C . VAL B 1 75 ? 1.591 -17.219 2.449 1 87.44 75 VAL B C 1
ATOM 1927 O O . VAL B 1 75 ? 0.801 -18.141 2.656 1 87.44 75 VAL B O 1
ATOM 1930 N N . ASN B 1 76 ? 2.703 -17.578 1.831 1 80.94 76 ASN B N 1
ATOM 1931 C CA . ASN B 1 76 ? 2.949 -18.875 1.24 1 80.94 76 ASN B CA 1
ATOM 1932 C C . ASN B 1 76 ? 3.963 -19.688 2.053 1 80.94 76 ASN B C 1
ATOM 1934 O O . ASN B 1 76 ? 4.379 -20.766 1.641 1 80.94 76 ASN B O 1
ATOM 1938 N N . ARG B 1 77 ? 4.219 -19.156 3.207 1 85 77 ARG B N 1
ATOM 1939 C CA . ARG B 1 77 ? 5.242 -19.828 3.996 1 85 77 ARG B CA 1
ATOM 1940 C C . ARG B 1 77 ? 4.676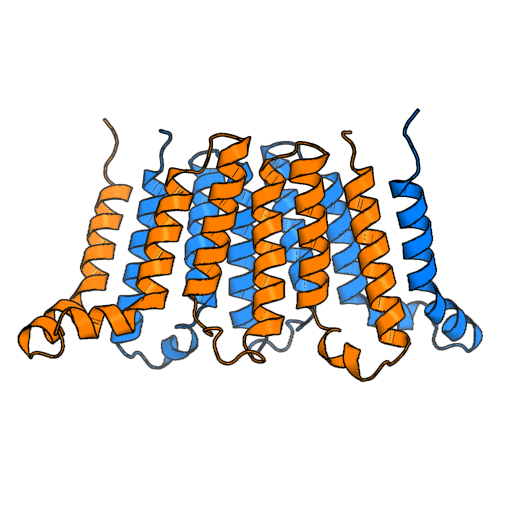 -20.312 5.328 1 85 77 ARG B C 1
ATOM 1942 O O . ARG B 1 77 ? 5.094 -21.344 5.848 1 85 77 ARG B O 1
ATOM 1949 N N . LEU B 1 78 ? 3.727 -19.5 5.801 1 84.19 78 LEU B N 1
ATOM 1950 C CA . LEU B 1 78 ? 3.1 -19.859 7.07 1 84.19 78 LEU B CA 1
ATOM 1951 C C . LEU B 1 78 ? 1.674 -20.344 6.855 1 84.19 78 LEU B C 1
ATOM 1953 O O . LEU B 1 78 ? 0.832 -19.625 6.328 1 84.19 78 LEU B O 1
ATOM 1957 N N . GLU B 1 79 ? 1.396 -21.469 7.211 1 82.5 79 GLU B N 1
ATOM 1958 C CA . GLU B 1 79 ? 0.095 -22.094 6.996 1 82.5 79 GLU B CA 1
ATOM 1959 C C . GLU B 1 79 ? -1.004 -21.375 7.762 1 82.5 79 GLU B C 1
ATOM 1961 O O . GLU B 1 79 ? -2.135 -21.266 7.285 1 82.5 79 GLU B O 1
ATOM 1966 N N . ILE B 1 80 ? -0.65 -20.828 8.836 1 80.62 80 ILE B N 1
ATOM 1967 C CA . ILE B 1 80 ? -1.647 -20.203 9.695 1 80.62 80 ILE B CA 1
ATOM 1968 C C . ILE B 1 80 ? -2.033 -18.844 9.133 1 80.62 80 ILE B C 1
ATOM 1970 O O . ILE B 1 80 ? -3.113 -18.328 9.43 1 80.62 80 ILE B O 1
ATOM 1974 N N . TRP B 1 81 ? -1.234 -18.328 8.289 1 83.25 81 TRP B N 1
ATOM 1975 C CA . TRP B 1 81 ? -1.477 -17 7.754 1 83.25 81 TRP B CA 1
ATOM 1976 C C . TRP B 1 81 ? -2.463 -17.047 6.59 1 83.25 81 TRP B C 1
ATOM 1978 O O . TRP B 1 81 ? -2.174 -17.641 5.551 1 83.25 81 TRP B O 1
ATOM 1988 N N . PRO B 1 82 ? -3.59 -16.375 6.867 1 79.56 82 PRO B N 1
ATOM 1989 C CA . PRO B 1 82 ? -4.617 -16.453 5.824 1 79.56 82 PRO B CA 1
ATOM 1990 C C . PRO B 1 82 ? -4.258 -15.648 4.578 1 79.56 82 PRO B C 1
ATOM 1992 O O . PRO B 1 82 ? -3.719 -14.547 4.688 1 79.56 82 PRO B O 1
ATOM 1995 N N . ASP B 1 83 ? -4.43 -16.281 3.469 1 80.06 83 ASP B N 1
ATOM 1996 C CA . ASP B 1 83 ? -4.332 -15.57 2.199 1 80.06 83 ASP B CA 1
ATOM 1997 C C . ASP B 1 83 ? -5.672 -14.93 1.823 1 80.06 83 ASP B C 1
ATOM 1999 O O . ASP B 1 83 ? -6.352 -15.398 0.909 1 80.06 83 ASP B O 1
ATOM 2003 N N . HIS B 1 84 ? -6.02 -13.898 2.654 1 81 84 HIS B N 1
ATOM 2004 C CA . HIS B 1 84 ? -7.328 -13.258 2.557 1 81 84 HIS B CA 1
ATOM 2005 C C . HIS B 1 84 ? -7.207 -11.742 2.576 1 81 84 HIS B C 1
ATOM 2007 O O . HIS B 1 84 ? -6.273 -11.195 3.174 1 81 84 HIS B O 1
ATOM 2013 N N . ILE B 1 85 ? -8.102 -11.164 1.898 1 83.88 85 ILE B N 1
ATOM 2014 C CA . ILE B 1 85 ? -8.172 -9.711 1.804 1 83.88 85 ILE B CA 1
ATOM 2015 C C . ILE B 1 85 ? -8.273 -9.102 3.203 1 83.88 85 ILE B C 1
ATOM 2017 O O . ILE B 1 85 ? -7.836 -7.973 3.43 1 83.88 85 ILE B O 1
ATOM 2021 N N . GLY B 1 86 ? -8.766 -9.836 4.016 1 90.69 86 GLY B N 1
ATOM 2022 C CA . GLY B 1 86 ? -8.945 -9.367 5.379 1 90.69 86 GLY B CA 1
ATOM 2023 C C . GLY B 1 86 ? -7.652 -8.906 6.027 1 90.69 86 GLY B C 1
ATOM 2024 O O . GLY B 1 86 ? -7.66 -7.992 6.855 1 90.69 86 GLY B O 1
ATOM 2025 N N . ILE B 1 87 ? -6.613 -9.555 5.672 1 92.75 87 ILE B N 1
ATOM 2026 C CA . ILE B 1 87 ? -5.324 -9.195 6.258 1 92.75 87 ILE B CA 1
ATOM 2027 C C . ILE B 1 87 ? -4.895 -7.82 5.762 1 92.75 87 ILE B C 1
ATOM 2029 O O . ILE B 1 87 ? -4.336 -7.023 6.52 1 92.75 87 ILE B O 1
ATOM 2033 N N . PHE B 1 88 ? -5.125 -7.508 4.539 1 94.69 88 PHE B N 1
ATOM 2034 C CA . PHE B 1 88 ? -4.781 -6.203 3.986 1 94.69 88 PHE B CA 1
ATOM 2035 C C . PHE B 1 88 ? -5.586 -5.102 4.66 1 94.69 88 PHE B C 1
ATOM 2037 O O . PHE B 1 88 ? -5.047 -4.039 4.984 1 94.69 88 PHE B O 1
ATOM 2044 N N . ILE B 1 89 ? -6.777 -5.379 4.848 1 95.38 89 ILE B N 1
ATOM 2045 C CA . ILE B 1 89 ? -7.664 -4.414 5.484 1 95.38 89 ILE B CA 1
ATOM 2046 C C . ILE B 1 89 ? -7.277 -4.25 6.953 1 95.38 89 ILE B C 1
ATOM 2048 O O . ILE B 1 89 ? -7.355 -3.148 7.5 1 95.38 89 ILE B O 1
ATOM 2052 N N . LEU B 1 90 ? -6.887 -5.324 7.551 1 96.38 90 LEU B N 1
ATOM 2053 C CA . LEU B 1 90 ? -6.41 -5.266 8.93 1 96.38 90 LEU B CA 1
ATOM 2054 C C . LEU B 1 90 ? -5.176 -4.371 9.039 1 96.38 90 LEU B C 1
ATOM 2056 O O . LEU B 1 90 ? -5.07 -3.564 9.961 1 96.38 90 LEU B O 1
ATOM 2060 N N . ILE B 1 91 ? -4.289 -4.527 8.125 1 97.25 91 ILE B N 1
ATOM 2061 C CA . ILE B 1 91 ? -3.074 -3.719 8.086 1 97.25 91 ILE B CA 1
ATOM 2062 C C . ILE B 1 91 ? -3.443 -2.244 7.938 1 97.25 91 ILE B C 1
ATOM 2064 O O . ILE B 1 91 ? -2.877 -1.386 8.617 1 97.25 91 ILE B O 1
ATOM 2068 N N . LEU B 1 92 ? -4.348 -1.988 7.047 1 97.06 92 LEU B N 1
ATOM 2069 C CA . LEU B 1 92 ? -4.832 -0.626 6.852 1 97.06 92 LEU B CA 1
ATOM 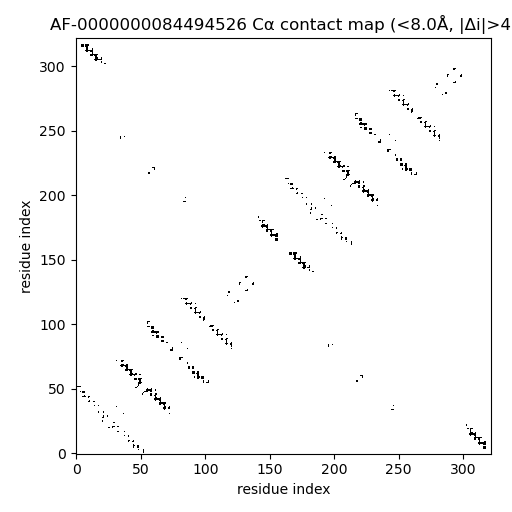2070 C C . LEU B 1 92 ? -5.434 -0.076 8.141 1 97.06 92 LEU B C 1
ATOM 2072 O O . LEU B 1 92 ? -5.152 1.062 8.523 1 97.06 92 LEU B O 1
ATOM 2076 N N . ALA B 1 93 ? -6.195 -0.845 8.836 1 97.62 93 ALA B N 1
ATOM 2077 C CA . ALA B 1 93 ? -6.809 -0.454 10.102 1 97.62 93 ALA B CA 1
ATOM 2078 C C . ALA B 1 93 ? -5.75 -0.134 11.148 1 97.62 93 ALA B C 1
ATOM 2080 O O . ALA B 1 93 ? -5.832 0.89 11.828 1 97.62 93 ALA B O 1
ATOM 2081 N N . LEU B 1 94 ? -4.848 -1.011 11.219 1 97.88 94 LEU B N 1
ATOM 2082 C CA . LEU B 1 94 ? -3.76 -0.812 12.172 1 97.88 94 LEU B CA 1
ATOM 2083 C C . LEU B 1 94 ? -3.014 0.487 11.883 1 97.88 94 LEU B C 1
ATOM 2085 O O . LEU B 1 94 ? -2.68 1.232 12.805 1 97.88 94 LEU B O 1
ATOM 2089 N N . GLY B 1 95 ? -2.73 0.725 10.594 1 97.81 95 GLY B N 1
ATOM 2090 C CA . GLY B 1 95 ? -2.057 1.956 10.219 1 97.81 95 GLY B CA 1
ATOM 2091 C C . GLY B 1 95 ? -2.828 3.203 10.602 1 97.81 95 GLY B C 1
ATOM 2092 O O . GLY B 1 95 ? -2.248 4.164 11.117 1 97.81 95 GLY B O 1
ATOM 2093 N N . LEU B 1 96 ? -4.07 3.205 10.375 1 97.06 96 LEU B N 1
ATOM 2094 C CA . LEU B 1 96 ? -4.922 4.348 10.695 1 97.06 96 LEU B CA 1
ATOM 2095 C C . LEU B 1 96 ? -5.004 4.559 12.203 1 97.06 96 LEU 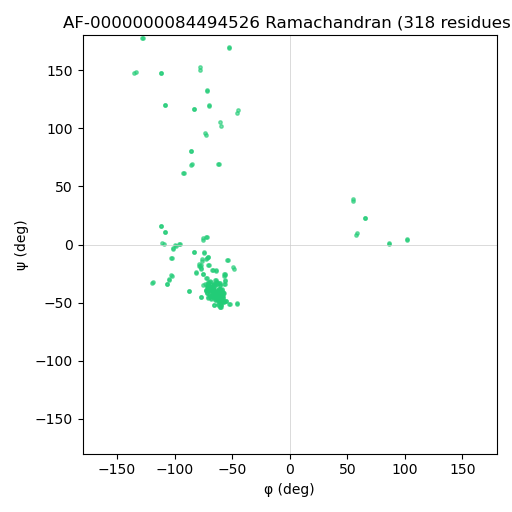B C 1
ATOM 2097 O O . LEU B 1 96 ? -4.949 5.695 12.68 1 97.06 96 LEU B O 1
ATOM 2101 N N . LEU B 1 97 ? -5.094 3.494 12.922 1 97.44 97 LEU B N 1
ATOM 2102 C CA . LEU B 1 97 ? -5.215 3.592 14.367 1 97.44 97 LEU B CA 1
ATOM 2103 C C . LEU B 1 97 ? -3.906 4.062 14.992 1 97.44 97 LEU B C 1
ATOM 2105 O O . LEU B 1 97 ? -3.916 4.84 15.953 1 97.44 97 LEU B O 1
ATOM 2109 N N . LEU B 1 98 ? -2.852 3.592 14.469 1 97.25 98 LEU B N 1
ATOM 2110 C CA . LEU B 1 98 ? -1.553 4.047 14.961 1 97.25 98 LEU B CA 1
ATOM 2111 C C . LEU B 1 98 ? -1.346 5.527 14.656 1 97.25 98 LEU B C 1
ATOM 2113 O O . LEU B 1 98 ? -0.823 6.27 15.492 1 97.25 98 LEU B O 1
ATOM 2117 N N . GLN B 1 99 ? -1.669 5.887 13.43 1 96.56 99 GLN B N 1
ATOM 2118 C CA . GLN B 1 99 ? -1.58 7.297 13.07 1 96.56 99 GLN B CA 1
ATOM 2119 C C . GLN B 1 99 ? -2.477 8.148 13.961 1 96.56 99 GLN B C 1
ATOM 2121 O O . GLN B 1 99 ? -2.092 9.25 14.367 1 96.56 99 GLN B O 1
ATOM 2126 N N . HIS B 1 100 ? -3.627 7.664 14.289 1 95.81 100 HIS B N 1
ATOM 2127 C CA . HIS B 1 100 ? -4.582 8.375 15.133 1 95.81 100 HIS B CA 1
ATOM 2128 C C . HIS B 1 100 ? -3.998 8.664 16.516 1 95.81 100 HIS B C 1
ATOM 2130 O O . HIS B 1 100 ? -4.234 9.727 17.078 1 95.81 100 HIS B O 1
ATOM 2136 N N . GLN B 1 101 ? -3.293 7.766 17.031 1 96.38 101 GLN B N 1
ATOM 2137 C CA . GLN B 1 101 ? -2.693 7.926 18.344 1 96.38 101 GLN B CA 1
ATOM 2138 C C . GLN B 1 101 ? -1.816 9.172 18.406 1 96.38 101 GLN B C 1
ATOM 2140 O O . GLN B 1 101 ? -1.687 9.797 19.453 1 96.38 101 GLN B O 1
ATOM 2145 N N . LYS B 1 102 ? -1.333 9.555 17.281 1 95.38 102 LYS B N 1
ATOM 2146 C CA . LYS B 1 102 ? -0.397 10.672 17.266 1 95.38 102 LYS B CA 1
ATOM 2147 C C . LYS B 1 102 ? -1.053 11.93 16.703 1 95.38 102 LYS B C 1
ATOM 2149 O O . LYS B 1 102 ? -0.761 13.039 17.141 1 95.38 102 LYS B O 1
ATOM 2154 N N . THR B 1 103 ? -1.943 11.828 15.758 1 93.19 103 THR B N 1
ATOM 2155 C CA . THR B 1 103 ? -2.527 12.984 15.086 1 93.19 103 THR B CA 1
ATOM 2156 C C . THR B 1 103 ? -3.934 13.266 15.609 1 93.19 103 THR B C 1
ATOM 2158 O O . THR B 1 103 ? -4.449 14.375 15.461 1 93.19 103 THR B O 1
ATOM 2161 N N . GLY B 1 104 ? -4.605 12.258 16.094 1 92.12 104 GLY B N 1
ATOM 2162 C CA . GLY B 1 104 ? -5.98 12.391 16.547 1 92.12 104 GLY B CA 1
ATOM 2163 C C . GLY B 1 104 ? -6.992 12.227 15.43 1 92.12 104 GLY B C 1
ATOM 2164 O O . GLY B 1 104 ? -8.203 12.305 15.664 1 92.12 104 GLY B O 1
ATOM 2165 N N . SER B 1 105 ? -6.445 11.977 14.266 1 86.38 105 SER B N 1
ATOM 2166 C CA . SER B 1 105 ? -7.34 11.844 13.125 1 86.38 105 SER B CA 1
ATOM 2167 C C . SER B 1 105 ? -7.375 10.414 12.609 1 86.38 105 SER B C 1
ATOM 2169 O O . SER B 1 105 ? -6.465 9.625 12.883 1 86.38 105 SER B O 1
ATOM 2171 N N . GLY B 1 106 ? -8.5 9.938 12.086 1 87.56 106 GLY B N 1
ATOM 2172 C CA . GLY B 1 106 ? -8.594 8.656 11.398 1 87.56 106 GLY B CA 1
ATOM 2173 C C . GLY B 1 106 ? -9.203 7.562 12.258 1 87.56 106 GLY B C 1
ATOM 2174 O O . GLY B 1 106 ? -9.172 6.387 11.883 1 87.56 106 GLY B O 1
ATOM 2175 N N . LEU B 1 107 ? -9.641 7.941 13.43 1 91.06 107 LEU B N 1
ATOM 2176 C CA . LEU B 1 107 ? -10.195 6.941 14.336 1 91.06 107 LEU B CA 1
ATOM 2177 C C . LEU B 1 107 ? -11.398 6.25 13.703 1 91.06 107 LEU B C 1
ATOM 2179 O O . LEU B 1 107 ? -11.5 5.02 13.727 1 91.06 107 LEU B O 1
ATOM 2183 N N . PHE B 1 108 ? -12.219 6.984 13.195 1 90.06 108 PHE B N 1
ATOM 2184 C CA . PHE B 1 108 ? -13.43 6.434 12.609 1 90.06 108 PHE B CA 1
ATOM 2185 C C . PHE B 1 108 ? -13.094 5.465 11.477 1 90.06 108 PHE B C 1
ATOM 2187 O O . PHE B 1 108 ? -13.578 4.332 11.461 1 90.06 108 PHE B O 1
ATOM 2194 N N . HIS B 1 109 ? -12.289 5.891 10.484 1 90.94 109 HIS B N 1
ATOM 2195 C CA . HIS B 1 109 ? -11.883 5.039 9.375 1 90.94 109 HIS B CA 1
ATOM 2196 C C . HIS B 1 109 ? -11.148 3.799 9.875 1 90.94 109 HIS B C 1
ATOM 2198 O O . HIS B 1 109 ? -11.383 2.693 9.383 1 90.94 109 HIS B O 1
ATOM 2204 N N . GLY B 1 110 ? -10.281 3.994 10.875 1 94.25 110 GLY B N 1
ATOM 2205 C CA . GLY B 1 110 ? -9.539 2.885 11.453 1 94.25 110 GLY B CA 1
ATOM 2206 C C . GLY B 1 110 ? -10.43 1.819 12.055 1 94.25 110 GLY B C 1
ATOM 2207 O O . GLY B 1 110 ? -10.234 0.626 11.82 1 94.25 110 GLY B O 1
ATOM 2208 N N . LEU B 1 111 ? -11.43 2.279 12.789 1 94.31 111 LEU B N 1
ATOM 2209 C CA . LEU B 1 111 ? -12.359 1.352 13.43 1 94.31 111 LEU B CA 1
ATOM 2210 C C . LEU B 1 111 ? -13.234 0.658 12.398 1 94.31 111 LEU B C 1
ATOM 2212 O O . LEU B 1 111 ? -13.555 -0.525 12.539 1 94.31 111 LEU B O 1
ATOM 2216 N N . LEU B 1 112 ? -13.617 1.425 11.477 1 91.31 112 LEU B N 1
ATOM 2217 C CA . LEU B 1 112 ? -14.406 0.855 10.391 1 91.31 112 LEU B CA 1
ATOM 2218 C C . LEU B 1 112 ? -13.648 -0.282 9.703 1 91.31 112 LEU B C 1
ATOM 2220 O O . LEU B 1 112 ? -14.195 -1.374 9.531 1 91.31 112 LEU B O 1
ATOM 2224 N N . PHE B 1 113 ? -12.438 -0.005 9.383 1 95.75 113 PHE B N 1
ATOM 2225 C CA . PHE B 1 113 ? -11.648 -1.008 8.672 1 95.75 113 PHE B CA 1
ATOM 2226 C C . PHE B 1 113 ? -11.297 -2.17 9.602 1 95.75 113 PHE B C 1
ATOM 2228 O O . PHE B 1 113 ? -11.211 -3.318 9.156 1 95.75 113 PHE B O 1
ATOM 2235 N N . LEU B 1 114 ? -11.133 -1.886 10.836 1 95.5 114 LEU B N 1
ATOM 2236 C CA . LEU B 1 114 ? -10.898 -2.963 11.789 1 95.5 114 LEU B CA 1
ATOM 2237 C C . LEU B 1 114 ? -12.102 -3.896 11.867 1 95.5 114 LEU B C 1
ATOM 2239 O O . LEU B 1 114 ? -11.945 -5.121 11.82 1 95.5 114 LEU B O 1
ATOM 2243 N N . PHE B 1 115 ? -13.258 -3.32 11.953 1 93.62 115 PHE B N 1
ATOM 2244 C CA . PHE B 1 115 ? -14.492 -4.094 11.984 1 93.62 115 PHE B CA 1
ATOM 2245 C C . PHE B 1 115 ? -14.648 -4.922 10.711 1 93.62 115 PHE B C 1
ATOM 2247 O O . PHE B 1 115 ? -14.938 -6.117 10.781 1 93.62 115 PHE B O 1
ATOM 2254 N N . LEU B 1 116 ? -14.43 -4.277 9.578 1 89.5 116 LEU B N 1
ATOM 2255 C CA . LEU B 1 116 ? -14.547 -4.945 8.289 1 89.5 116 LEU B CA 1
ATOM 2256 C C . LEU B 1 116 ? -13.539 -6.086 8.172 1 89.5 116 LEU B C 1
ATOM 2258 O O . LEU B 1 116 ? -13.867 -7.156 7.652 1 89.5 116 LEU B O 1
ATOM 2262 N N . SER B 1 117 ? -12.297 -5.836 8.625 1 93 117 SER B N 1
ATOM 2263 C CA . SER B 1 117 ? -11.258 -6.863 8.562 1 93 117 SER B CA 1
ATOM 2264 C C . SER B 1 117 ? -11.633 -8.078 9.406 1 93 117 SER B C 1
ATOM 2266 O O . SER B 1 117 ? -11.477 -9.219 8.969 1 93 117 SER B O 1
ATOM 2268 N N . ILE B 1 118 ? -12.156 -7.887 10.562 1 91.06 118 ILE B N 1
ATOM 2269 C CA . ILE B 1 118 ? -12.555 -8.969 11.461 1 91.06 118 ILE B CA 1
ATOM 2270 C C . ILE B 1 118 ? -13.688 -9.766 10.82 1 91.06 118 ILE B C 1
ATOM 2272 O O . ILE B 1 118 ? -13.664 -11 10.828 1 91.06 118 ILE B O 1
ATOM 2276 N N . LEU B 1 119 ? -14.648 -9.078 10.266 1 84.19 119 LEU B N 1
ATOM 2277 C CA . LEU B 1 119 ? -15.781 -9.719 9.602 1 84.19 119 LEU B CA 1
ATOM 2278 C C . LEU B 1 119 ? -15.305 -10.594 8.445 1 84.19 119 LEU B C 1
ATOM 2280 O O . LEU B 1 119 ? -15.758 -11.734 8.297 1 84.19 119 LEU B O 1
ATOM 2284 N N . LEU B 1 120 ? -14.375 -10.086 7.652 1 84.56 120 LEU B N 1
ATOM 2285 C CA . LEU B 1 120 ? -13.898 -10.805 6.473 1 84.56 120 LEU B CA 1
ATOM 2286 C C . LEU B 1 120 ? -13.023 -11.984 6.871 1 84.56 120 LEU B C 1
ATOM 2288 O O . LEU B 1 120 ? -13.102 -13.055 6.266 1 84.56 120 LEU B O 1
ATOM 2292 N N . LEU B 1 121 ? -12.227 -11.812 7.844 1 85.75 121 LEU B N 1
ATOM 2293 C CA . LEU B 1 121 ? -11.312 -12.867 8.266 1 85.75 121 LEU B CA 1
ATOM 2294 C C . LEU B 1 121 ? -12.062 -13.992 8.969 1 85.75 121 LEU B C 1
ATOM 2296 O O . LEU B 1 121 ? -11.695 -15.164 8.836 1 85.75 121 LEU B O 1
ATOM 2300 N N . PHE B 1 122 ? -13.086 -13.688 9.562 1 81.94 122 PHE B N 1
ATOM 2301 C CA . PHE B 1 122 ? -13.828 -14.672 10.344 1 81.94 122 PHE B CA 1
ATOM 2302 C C . PHE B 1 122 ? -15.172 -14.977 9.695 1 81.94 122 PHE B C 1
ATOM 2304 O O . PHE B 1 122 ? -16.078 -15.484 10.352 1 81.94 122 PHE B O 1
ATOM 2311 N N . TYR B 1 123 ? -15.289 -14.602 8.453 1 73.12 123 TYR B N 1
ATOM 2312 C CA . TYR B 1 123 ? -16.547 -14.758 7.73 1 73.12 123 TYR B CA 1
ATOM 2313 C C . TYR B 1 123 ? -17.047 -16.188 7.828 1 73.12 123 TYR B C 1
ATOM 2315 O O . TYR B 1 123 ? -18.219 -16.422 8.125 1 73.12 123 TYR B O 1
ATOM 2323 N N . ASP B 1 124 ? -16.25 -17.172 7.523 1 67.69 124 ASP B N 1
ATOM 2324 C CA . ASP B 1 124 ? -16.641 -18.594 7.543 1 67.69 124 ASP B CA 1
ATOM 2325 C C . ASP B 1 124 ? -17.125 -19 8.93 1 67.69 124 ASP B C 1
ATOM 2327 O O . ASP B 1 124 ? -18.125 -19.703 9.055 1 67.69 124 ASP B O 1
ATOM 2331 N N . ARG B 1 125 ? -16.391 -18.547 9.836 1 63.44 125 ARG B N 1
ATOM 2332 C CA . ARG B 1 125 ? -16.766 -18.891 11.203 1 63.44 125 ARG B CA 1
ATOM 2333 C C . ARG B 1 125 ? -18.078 -18.25 11.602 1 63.44 125 ARG B C 1
ATOM 2335 O O . ARG B 1 125 ? -18.891 -18.859 12.305 1 63.44 125 ARG B O 1
ATOM 2342 N N . MET B 1 126 ? -18.266 -17.109 11.156 1 62.44 126 MET B N 1
ATOM 2343 C CA . MET B 1 126 ? -19.484 -16.375 11.484 1 62.44 126 MET B CA 1
ATOM 2344 C C . MET B 1 126 ? -20.703 -17.078 10.883 1 62.44 126 MET B C 1
ATOM 2346 O O . MET B 1 126 ? -21.75 -17.156 11.523 1 62.44 126 MET B O 1
ATOM 2350 N N . ILE B 1 127 ? -20.531 -17.547 9.703 1 64.44 127 ILE B N 1
ATOM 2351 C CA . ILE B 1 127 ? -21.656 -18.203 9.039 1 64.44 127 ILE B CA 1
ATOM 2352 C C . ILE B 1 127 ? -22 -19.5 9.789 1 64.44 127 ILE B C 1
ATOM 2354 O O . ILE B 1 127 ? -23.188 -19.812 9.969 1 64.44 127 ILE B O 1
ATOM 2358 N N . VAL B 1 128 ? -21.047 -20.172 10.172 1 63.28 128 VAL B N 1
ATOM 2359 C CA . VAL B 1 128 ? -21.266 -21.422 10.891 1 63.28 128 VAL B CA 1
ATOM 2360 C C . VAL B 1 128 ? -21.922 -21.125 12.242 1 63.28 128 VAL B C 1
ATOM 2362 O O . VAL B 1 128 ? -22.859 -21.828 12.641 1 63.28 128 VAL B O 1
ATOM 2365 N N . TRP B 1 129 ? -21.406 -20.172 12.805 1 59.94 129 TRP B N 1
ATOM 2366 C CA . TRP B 1 129 ? -21.891 -19.828 14.133 1 59.94 129 TRP B CA 1
ATOM 2367 C C . TRP B 1 129 ? -23.344 -19.359 14.078 1 59.94 129 TRP B C 1
ATOM 2369 O O . TRP B 1 129 ? -24.156 -19.703 14.945 1 59.94 129 TRP B O 1
ATOM 2379 N N . PHE B 1 130 ? -23.594 -18.594 13.117 1 59.31 130 PHE B N 1
ATOM 2380 C CA . PHE B 1 130 ? -24.953 -18.109 13 1 59.31 130 PHE B CA 1
ATOM 2381 C C . PHE B 1 130 ? -25.891 -19.203 12.523 1 59.31 130 PHE B C 1
ATOM 2383 O O . PHE B 1 130 ? -27.109 -19.062 12.578 1 59.31 130 PHE B O 1
ATOM 2390 N N . GLY B 1 131 ? -25.344 -20.547 12.406 1 58.69 131 GLY B N 1
ATOM 2391 C CA . GLY B 1 131 ? -26.188 -21.656 12.016 1 58.69 131 GLY B CA 1
ATOM 2392 C C . GLY B 1 131 ? -26.875 -21.453 10.68 1 58.69 131 GLY B C 1
ATOM 2393 O O . GLY B 1 131 ? -28 -21.891 10.469 1 58.69 131 GLY B O 1
ATOM 2394 N N . LEU B 1 132 ? -26.484 -20.422 10.039 1 55.22 132 LEU B N 1
ATOM 2395 C CA . LEU B 1 132 ? -27.094 -19.953 8.797 1 55.22 132 LEU B CA 1
ATOM 2396 C C . LEU B 1 132 ? -27.109 -21.078 7.758 1 55.22 132 LEU B C 1
ATOM 2398 O O . LEU B 1 132 ? -27.688 -20.922 6.68 1 55.22 132 LEU B O 1
ATOM 2402 N N . LEU B 1 133 ? -26.453 -22.062 7.957 1 50.31 133 LEU B N 1
ATOM 2403 C CA . LEU B 1 133 ? -26.609 -23.281 7.156 1 50.31 133 LEU B CA 1
ATOM 2404 C C . LEU B 1 133 ? -28.078 -23.672 7.051 1 50.31 133 LEU B C 1
ATOM 2406 O O . LEU B 1 133 ? -28.438 -24.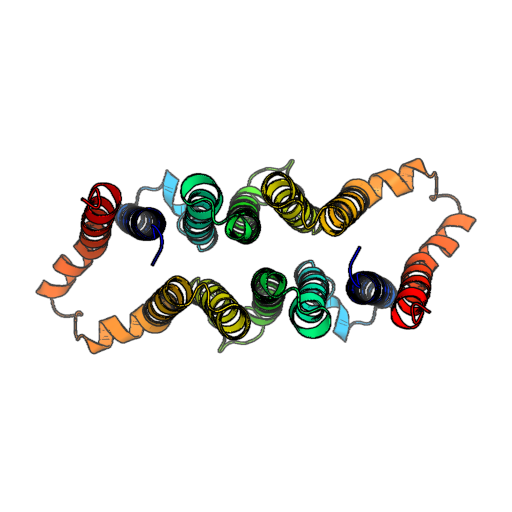562 6.273 1 50.31 133 LEU B O 1
ATOM 2410 N N . ASN B 1 134 ? -28.875 -23.188 7.906 1 53.41 134 ASN B N 1
ATOM 2411 C CA . ASN B 1 134 ? -30.25 -23.625 7.68 1 53.41 134 ASN B CA 1
ATOM 2412 C C . ASN B 1 134 ? -30.891 -22.844 6.539 1 53.41 134 ASN B C 1
ATOM 2414 O O . ASN B 1 134 ? -30.469 -21.734 6.223 1 53.41 134 ASN B O 1
ATOM 2418 N N . ASN B 1 135 ? -31.938 -23.359 5.727 1 56.81 135 ASN B N 1
ATOM 2419 C CA . ASN B 1 135 ? -32.594 -23.078 4.453 1 56.81 135 ASN B CA 1
ATOM 2420 C C . ASN B 1 135 ? -32.906 -21.594 4.297 1 56.81 135 ASN B C 1
ATOM 2422 O O . ASN B 1 135 ? -32.656 -21.016 3.236 1 56.81 135 ASN B O 1
ATOM 2426 N N . GLY B 1 136 ? -33.5 -21.016 5.223 1 51.25 136 GLY B N 1
ATOM 2427 C CA . GLY B 1 136 ? -34.031 -19.672 5.074 1 51.25 136 GLY B CA 1
ATOM 2428 C C . GLY B 1 136 ? -32.938 -18.609 5.062 1 51.25 136 GLY B C 1
ATOM 2429 O O . GLY B 1 136 ? -33 -17.656 4.281 1 51.25 136 GLY B O 1
ATOM 2430 N N . VAL B 1 137 ? -32 -18.734 5.824 1 57.88 137 VAL B N 1
ATOM 2431 C CA . VAL B 1 137 ? -30.969 -17.703 6.004 1 57.88 137 VAL B CA 1
ATOM 2432 C C . VAL B 1 137 ? -30 -17.719 4.824 1 57.88 137 VAL B C 1
ATOM 2434 O O . VAL B 1 137 ? -29.375 -16.703 4.508 1 57.88 137 VAL B O 1
ATOM 2437 N N . SER B 1 138 ? -30.031 -18.812 4.117 1 61 138 SER B N 1
ATOM 2438 C CA . SER B 1 138 ? -29.188 -18.906 2.926 1 61 138 SER B CA 1
ATOM 2439 C C . SER B 1 138 ? -29.625 -17.891 1.866 1 61 138 SER B C 1
ATOM 2441 O O . SER B 1 138 ? -28.781 -17.281 1.201 1 61 138 SER B O 1
ATOM 2443 N N . ASN B 1 139 ? -31.047 -17.75 1.89 1 63.5 139 ASN B N 1
ATOM 2444 C CA . ASN B 1 139 ? -31.547 -16.797 0.891 1 63.5 139 ASN B CA 1
ATOM 2445 C C . ASN B 1 139 ? -31.219 -15.359 1.27 1 63.5 139 ASN B C 1
ATOM 2447 O O . ASN B 1 139 ? -30.922 -14.539 0.401 1 63.5 139 ASN B O 1
ATOM 2451 N N . VAL B 1 140 ? -31.25 -15.062 2.539 1 64.19 140 VAL B N 1
ATOM 2452 C CA . VAL B 1 140 ? -31.016 -13.703 3.012 1 64.19 140 VAL B CA 1
ATOM 2453 C C . VAL B 1 140 ? -29.547 -13.32 2.785 1 64.19 140 VAL B C 1
ATOM 2455 O O . VAL B 1 140 ? -29.234 -12.18 2.441 1 64.19 140 VAL B O 1
ATOM 2458 N N . TRP B 1 141 ? -28.75 -14.289 2.859 1 66.81 141 TRP B N 1
ATOM 2459 C CA . TRP B 1 141 ? -27.328 -14.023 2.711 1 66.81 141 TRP B CA 1
ATOM 2460 C C . TRP B 1 141 ? -26.984 -13.656 1.27 1 66.81 141 TRP B C 1
ATOM 2462 O O . TRP B 1 141 ? -26 -12.961 1.014 1 66.81 141 TRP B O 1
ATOM 2472 N N . LYS B 1 142 ? -27.953 -14.031 0.457 1 75.19 142 LYS B N 1
ATOM 2473 C CA . LYS B 1 142 ? -27.719 -13.695 -0.943 1 75.19 142 LYS B CA 1
ATOM 2474 C C . LYS B 1 142 ? -27.969 -12.211 -1.198 1 75.19 142 LYS B C 1
ATOM 2476 O O . LYS B 1 142 ? -27.406 -11.633 -2.139 1 75.19 142 LYS B O 1
ATOM 2481 N N . PHE B 1 143 ? -28.625 -11.539 -0.151 1 81.94 143 PHE B N 1
ATOM 2482 C CA . PHE B 1 143 ? -29.047 -10.164 -0.41 1 81.94 143 PHE B CA 1
ATOM 2483 C C . PHE B 1 143 ? -28.219 -9.188 0.422 1 81.94 143 PHE B C 1
ATOM 2485 O O . PHE B 1 143 ? -28.391 -7.973 0.309 1 81.94 143 PHE B O 1
ATOM 2492 N N . TRP B 1 144 ? -27.344 -9.625 1.137 1 82.38 144 TRP B N 1
ATOM 2493 C CA . TRP B 1 144 ? -26.562 -8.781 2.029 1 82.38 144 TRP B CA 1
ATOM 2494 C C . TRP B 1 144 ? -25.797 -7.723 1.242 1 82.38 144 TRP B C 1
ATOM 2496 O O . TRP B 1 144 ? -25.703 -6.566 1.662 1 82.38 144 TRP B O 1
ATOM 2506 N N . PRO B 1 145 ? -25.281 -8.008 0.173 1 89.12 145 PRO B N 1
ATOM 2507 C CA . PRO B 1 145 ? -24.578 -6.977 -0.6 1 89.12 145 PRO B CA 1
ATOM 2508 C C . PRO B 1 145 ? -25.5 -5.82 -1.002 1 89.12 145 PRO B C 1
ATOM 2510 O O . PRO B 1 145 ? -25.047 -4.672 -1.082 1 89.12 145 PRO B O 1
ATOM 2513 N N . VAL B 1 146 ? -26.688 -6.145 -1.225 1 89.62 146 VAL B N 1
ATOM 2514 C CA . VAL B 1 146 ? -27.656 -5.129 -1.623 1 89.62 146 VAL B CA 1
ATOM 2515 C C . VAL B 1 146 ? -27.922 -4.172 -0.46 1 89.62 146 VAL B C 1
ATOM 2517 O O . VAL B 1 146 ? -28.078 -2.969 -0.664 1 89.62 146 VAL B O 1
ATOM 2520 N N . ILE B 1 147 ? -27.938 -4.676 0.693 1 89.56 147 ILE B N 1
ATOM 2521 C CA . ILE B 1 147 ? -28.109 -3.855 1.887 1 89.56 147 ILE B CA 1
ATOM 2522 C C . ILE B 1 147 ? -26.953 -2.857 1.989 1 89.56 147 ILE B C 1
ATOM 2524 O O . ILE B 1 147 ? -27.172 -1.679 2.279 1 89.56 147 ILE B O 1
ATOM 2528 N N . LEU B 1 148 ? -25.812 -3.334 1.708 1 89.5 148 LEU B N 1
ATOM 2529 C CA . LEU B 1 148 ? -24.641 -2.467 1.734 1 89.5 148 LEU B CA 1
ATOM 2530 C C . LEU B 1 148 ? -24.781 -1.336 0.721 1 89.5 148 LEU B C 1
ATOM 2532 O O . LEU B 1 148 ? -24.484 -0.181 1.027 1 89.5 148 LEU B O 1
ATOM 2536 N N . ILE B 1 149 ? -25.234 -1.659 -0.379 1 92.81 149 ILE B N 1
ATOM 2537 C CA . ILE B 1 149 ? -25.391 -0.688 -1.456 1 92.81 149 ILE B CA 1
ATOM 2538 C C . ILE B 1 149 ? -26.422 0.364 -1.061 1 92.81 149 ILE B C 1
ATOM 2540 O O . ILE B 1 149 ? -26.203 1.562 -1.244 1 92.81 149 ILE B O 1
ATOM 2544 N N . LEU B 1 150 ? -27.484 -0.044 -0.472 1 92.56 150 LEU B N 1
ATOM 2545 C CA . LEU B 1 150 ? -28.562 0.863 -0.078 1 92.56 150 LEU B CA 1
ATOM 2546 C C . LEU B 1 150 ? -28.109 1.792 1.042 1 92.56 150 LEU B C 1
ATOM 2548 O O . LEU B 1 150 ? -28.328 3.002 0.984 1 92.56 150 LEU B O 1
ATOM 2552 N N . ILE B 1 151 ? -27.5 1.265 2.006 1 90.56 151 ILE B N 1
ATOM 2553 C CA . ILE B 1 151 ? -26.953 2.064 3.104 1 90.56 151 ILE B CA 1
ATOM 2554 C C . ILE B 1 151 ? -25.938 3.059 2.564 1 90.56 151 ILE B C 1
ATOM 2556 O O . ILE B 1 151 ? -25.938 4.23 2.947 1 90.56 151 ILE B O 1
ATOM 2560 N N . GLY B 1 152 ? -25.062 2.547 1.719 1 89.81 152 GLY B N 1
ATOM 2561 C CA . GLY B 1 152 ? -24.094 3.422 1.089 1 89.81 152 GLY B CA 1
ATOM 2562 C C . GLY B 1 152 ? -24.719 4.551 0.295 1 89.81 152 GLY B C 1
ATOM 2563 O O . GLY B 1 152 ? -24.281 5.695 0.37 1 89.81 152 GLY B O 1
ATOM 2564 N N . GLY B 1 153 ? -25.703 4.156 -0.449 1 90.56 153 GLY B N 1
ATOM 2565 C CA . GLY B 1 153 ? -26.453 5.172 -1.174 1 90.56 153 GLY B CA 1
ATOM 2566 C C . GLY B 1 153 ? -27.047 6.227 -0.268 1 90.56 153 GLY B C 1
ATOM 2567 O O . GLY B 1 153 ? -27.016 7.418 -0.588 1 90.56 153 GLY B O 1
ATOM 2568 N N . TYR B 1 154 ? -27.531 5.805 0.77 1 88.88 154 TYR B N 1
ATOM 2569 C CA . TYR B 1 154 ? -28.109 6.727 1.745 1 88.88 154 TYR B CA 1
ATOM 2570 C C . TYR B 1 154 ? -27.062 7.707 2.254 1 88.88 154 TYR B C 1
ATOM 2572 O O . TYR B 1 154 ? -27.312 8.906 2.342 1 88.88 154 TYR B O 1
ATOM 2580 N N . PHE B 1 155 ? -25.922 7.246 2.518 1 85.5 155 PHE B N 1
ATOM 2581 C CA . PHE B 1 155 ? -24.828 8.078 3.023 1 85.5 155 PHE B CA 1
ATOM 2582 C C . PHE B 1 155 ? -24.359 9.062 1.957 1 85.5 155 PHE B C 1
ATOM 2584 O O . PHE B 1 155 ? -24 10.203 2.27 1 85.5 155 PHE B O 1
ATOM 2591 N N . LEU B 1 156 ? -24.375 8.656 0.795 1 83.25 156 LEU B N 1
ATOM 2592 C CA . LEU B 1 156 ? -23.891 9.5 -0.293 1 83.25 156 LEU B CA 1
ATOM 2593 C C . LEU B 1 156 ? -24.875 10.617 -0.606 1 83.25 156 LEU B C 1
ATOM 2595 O O . LEU B 1 156 ? -24.484 11.727 -0.954 1 83.25 156 LEU B O 1
ATOM 2599 N N . PHE B 1 157 ? -26.047 10.352 -0.472 1 82.44 157 PHE B N 1
ATOM 2600 C CA . PHE B 1 157 ? -27.047 11.305 -0.933 1 82.44 157 PHE B CA 1
ATOM 2601 C C . PHE B 1 157 ? -27.656 12.07 0.24 1 82.44 157 PHE B C 1
ATOM 2603 O O . PHE B 1 157 ? -28.391 13.031 0.043 1 82.44 157 PHE B O 1
ATOM 2610 N N . ILE B 1 158 ? -27.359 11.562 1.409 1 70.06 158 ILE B N 1
ATOM 2611 C CA . ILE B 1 158 ? -27.922 12.32 2.529 1 70.06 158 ILE B CA 1
ATOM 2612 C C . ILE B 1 158 ? -27.141 13.617 2.713 1 70.06 158 ILE B C 1
ATOM 2614 O O . ILE B 1 158 ? -25.922 13.609 2.814 1 70.06 158 ILE B O 1
ATOM 2618 N N . LYS B 1 159 ? -27.641 14.656 2.145 1 59.59 159 LYS B N 1
ATOM 2619 C CA . LYS B 1 159 ? -27.125 16 2.369 1 59.59 159 LYS B CA 1
ATOM 2620 C C . LYS B 1 159 ? -27.234 16.406 3.836 1 59.59 159 LYS B C 1
ATOM 2622 O O . LYS B 1 159 ? -28.281 16.172 4.461 1 59.59 159 LYS B O 1
ATOM 2627 N N . LYS B 1 160 ? -26.031 16.438 4.656 1 55.03 160 LYS B N 1
ATOM 2628 C CA . LYS B 1 160 ? -26.219 17.156 5.922 1 55.03 160 LYS B CA 1
ATOM 2629 C C . LYS B 1 160 ? -26.953 18.469 5.711 1 55.03 160 LYS B C 1
ATOM 2631 O O . LYS B 1 160 ? -26.562 19.281 4.859 1 55.03 160 LYS B O 1
ATOM 2636 N N . LYS B 1 161 ? -28.125 18.625 6.195 1 42.5 161 LYS B N 1
ATOM 2637 C CA . LYS B 1 161 ? -28.672 19.938 6.527 1 42.5 161 LYS B CA 1
ATOM 2638 C C . LYS B 1 161 ? -27.734 20.688 7.477 1 42.5 161 LYS B C 1
ATOM 2640 O O . LYS B 1 161 ? -27.188 20.109 8.414 1 42.5 161 LYS B O 1
#

Solvent-accessible surface area (backbone atoms only — not comparable to full-atom values): 16056 Å² total; per-residue (Å²): 131,79,79,53,34,56,34,50,12,40,42,28,29,42,52,10,51,49,53,45,51,58,71,65,63,48,72,92,54,54,84,58,74,47,57,38,50,56,32,28,40,51,7,50,20,28,36,45,34,8,69,72,62,63,39,42,79,31,25,33,52,8,33,39,31,28,43,51,14,50,44,70,65,35,41,88,69,36,87,86,42,70,88,46,55,23,55,59,36,34,34,47,11,50,13,28,42,58,26,16,77,73,68,71,48,46,51,67,62,12,50,49,30,39,53,52,14,51,50,57,66,39,38,70,57,47,42,58,69,66,50,36,83,45,78,69,47,51,60,53,61,69,46,48,28,56,53,32,29,52,53,11,48,46,38,54,64,52,69,84,126,131,79,77,54,36,56,33,49,12,40,40,27,30,43,52,12,50,50,53,46,52,58,71,64,65,47,72,93,54,53,84,56,74,46,56,39,50,56,33,27,40,50,7,50,23,27,35,44,34,8,69,73,60,64,39,43,81,30,25,33,56,8,32,40,31,29,43,50,15,50,45,70,66,34,41,87,68,36,87,85,44,70,88,46,55,23,54,59,36,34,32,47,12,50,14,28,42,57,26,15,77,72,69,71,49,47,51,67,63,12,49,51,30,38,52,52,15,52,50,58,65,38,38,70,59,48,44,58,70,66,50,37,82,44,79,68,47,51,59,54,61,71,44,49,27,55,53,32,28,52,54,10,48,47,38,54,65,53,71,85,125

InterPro domains:
  IPR043726 LiaI-LiaF-like transmembrane region [PF18917] (6-47)

Foldseek 3Di:
DFCCVQLVVLLVVQVVVLVVVCVVPDPVCVVVSDDLSSLLSNLVSLCCCCPVRVVLVSQQSSLLSNQVSVLVSPCVPPPVRDPFCLSNLLSNLVSQVSSCVRVVPRPVVSVVSNVVSVCRVCVVVVCVVVVCVPDPSVVVVVCVVVVVVVVVVCVVPVPDD/DFCCVQLVVLLVVQVVVLVVVCVVPDPVCVLVSDDLSSLLSNLVSLCCCCPVRVVLVSQQSSLLSNQVSVLVSPCVPPPVRDPFCLSNLLSNLVSQVSSCVRVVPRPVVSVVSNVVSVCRVCVVVVCVVVVCVDDPSVVVVVCVVVVVVVVVVCVVPPPDD

Sequence (322 aa):
MKNQRFFLGIILIGFGAYFYLEQSNIPVLQPYFTWPSLLIIIGVAFLFQGYGAKEYHAILPGVILTGFGLHFHVVNRLEIWPDHIGIFILILALGLLLQHQKTGSGLFHGLLFLFLSILLLFYDRMIVWFGLLNNGVSNVWKFWPVILILIGGYFLFIKKKMKNQRFFLGIILIGFGAYFYLEQSNIPVLQPYFTWPSLLIIIGVAFLFQGYGAKEYHAILPGVILTGFGLHFHVVNRLEIWPDHIGIFILILALGLLLQHQKTGSGLFHGLLFLFLSILLLFYDRMIVWFGLLNNGVSNVWKFWPVILILIGGYFLFIKKK

Radius of gyration: 21.79 Å; Cα contacts (8 Å, |Δi|>4): 449; chains: 2; bounding box: 70×45×41 Å

Organism: NCBI:txid1637975

pLDDT: mean 86.31, std 13.02, range [42.5, 98.25]